Protein 2KXA (pdb70)

Structure (mmCIF, N/CA/C/O backbone):
data_2KXA
#
_entry.id   2KXA
#
loop_
_atom_site.group_PDB
_atom_site.id
_atom_site.type_symbol
_atom_site.label_atom_id
_atom_site.label_alt_id
_atom_site.label_comp_id
_atom_site.label_asym_id
_atom_site.label_entity_id
_atom_site.label_seq_id
_atom_site.pdbx_PDB_ins_code
_atom_site.Cartn_x
_atom_site.Cartn_y
_atom_site.Cartn_z
_atom_site.occupancy
_atom_site.B_iso_or_equiv
_atom_site.auth_seq_id
_atom_site.auth_comp_id
_atom_site.auth_asym_id
_atom_site.auth_atom_id
_atom_site.pdbx_PDB_model_num
ATOM 1 N N . GLY A 1 1 ? 18.969 -4.478 5.110 1.00 0.00 1 GLY A N 1
ATOM 2 C CA . GLY A 1 1 ? 17.902 -5.452 5.470 1.00 0.00 1 GLY A CA 1
ATOM 3 C C . GLY A 1 1 ? 16.627 -5.107 4.716 1.00 0.00 1 GLY A C 1
ATOM 4 O O . GLY A 1 1 ? 16.592 -4.155 3.936 1.00 0.00 1 GLY A O 1
ATOM 10 N N . LEU A 1 2 ? 15.586 -5.899 4.946 1.00 0.00 2 LEU A N 1
ATOM 11 C CA . LEU A 1 2 ? 14.312 -5.682 4.271 1.00 0.00 2 LEU A CA 1
ATOM 12 C C . LEU A 1 2 ? 13.738 -4.312 4.613 1.00 0.00 2 LEU A C 1
ATOM 13 O O . LEU A 1 2 ? 13.272 -3.587 3.735 1.00 0.00 2 LEU A O 1
ATOM 29 N N . PHE A 1 3 ? 13.766 -3.965 5.893 1.00 0.00 3 PHE A N 1
ATOM 30 C CA . PHE A 1 3 ? 13.235 -2.685 6.341 1.00 0.00 3 PHE A CA 1
ATOM 31 C C . PHE A 1 3 ? 14.053 -1.533 5.772 1.00 0.00 3 PHE A C 1
ATOM 32 O O . PHE A 1 3 ? 13.499 -0.569 5.242 1.00 0.00 3 PHE A O 1
ATOM 49 N N . GLY A 1 4 ? 15.370 -1.631 5.890 1.00 0.00 4 GLY A N 1
ATOM 50 C CA . GLY A 1 4 ? 16.243 -0.581 5.386 1.00 0.00 4 GLY A CA 1
ATOM 51 C C . GLY A 1 4 ? 16.007 -0.344 3.898 1.00 0.00 4 GLY A C 1
ATOM 52 O O . GLY A 1 4 ? 16.136 0.779 3.416 1.00 0.00 4 GLY A O 1
ATOM 56 N N . ALA A 1 5 ? 15.653 -1.406 3.179 1.00 0.00 5 ALA A N 1
ATOM 57 C CA . ALA A 1 5 ? 15.394 -1.304 1.746 1.00 0.00 5 ALA A CA 1
ATOM 58 C C . ALA A 1 5 ? 14.128 -0.494 1.484 1.00 0.00 5 ALA A C 1
ATOM 59 O O . ALA A 1 5 ? 14.106 0.372 0.613 1.00 0.00 5 ALA A O 1
ATOM 66 N N . ILE A 1 6 ? 13.076 -0.780 2.244 1.00 0.00 6 ILE A N 1
ATOM 67 C CA . ILE A 1 6 ? 11.817 -0.062 2.073 1.00 0.00 6 ILE A CA 1
ATOM 68 C C . ILE A 1 6 ? 12.006 1.426 2.353 1.00 0.00 6 ILE A C 1
ATOM 69 O O . ILE A 1 6 ? 11.622 2.269 1.547 1.00 0.00 6 ILE A O 1
ATOM 85 N N . ALA A 1 7 ? 12.600 1.744 3.498 1.00 0.00 7 ALA A N 1
ATOM 86 C CA . ALA A 1 7 ? 12.830 3.136 3.868 1.00 0.00 7 ALA A CA 1
ATOM 87 C C . ALA A 1 7 ? 13.840 3.786 2.930 1.00 0.00 7 ALA A C 1
ATOM 88 O O . ALA A 1 7 ? 13.660 4.923 2.496 1.00 0.00 7 ALA A O 1
ATOM 95 N N . GLY A 1 8 ? 14.903 3.053 2.618 1.00 0.00 8 GLY A N 1
ATOM 96 C CA . GLY A 1 8 ? 15.931 3.569 1.729 1.00 0.00 8 GLY A CA 1
ATOM 97 C C . GLY A 1 8 ? 15.353 3.821 0.348 1.00 0.00 8 GLY A C 1
ATOM 98 O O . GLY A 1 8 ? 15.748 4.762 -0.332 1.00 0.00 8 GLY A O 1
ATOM 102 N N . PHE A 1 9 ? 14.411 2.976 -0.053 1.00 0.00 9 PHE A N 1
ATOM 103 C CA . PHE A 1 9 ? 13.778 3.119 -1.354 1.00 0.00 9 PHE A CA 1
ATOM 104 C C . PHE A 1 9 ? 12.971 4.415 -1.419 1.00 0.00 9 PHE A C 1
ATOM 105 O O . PHE A 1 9 ? 13.024 5.145 -2.405 1.00 0.00 9 PHE A O 1
ATOM 122 N N . ILE A 1 10 ? 12.224 4.688 -0.369 1.00 0.00 10 ILE A N 1
ATOM 123 C CA . ILE A 1 10 ? 11.409 5.892 -0.335 1.00 0.00 10 ILE A CA 1
ATOM 124 C C . ILE A 1 10 ? 12.277 7.145 -0.340 1.00 0.00 10 ILE A C 1
ATOM 125 O O . ILE A 1 10 ? 11.845 8.200 -0.800 1.00 0.00 10 ILE A O 1
ATOM 141 N N . GLU A 1 11 ? 13.489 7.037 0.201 1.00 0.00 11 GLU A N 1
ATOM 142 C CA . GLU A 1 11 ? 14.396 8.189 0.283 1.00 0.00 11 GLU A CA 1
ATOM 143 C C . GLU A 1 11 ? 15.331 8.288 -0.925 1.00 0.00 11 GLU A C 1
ATOM 144 O O . GLU A 1 11 ? 15.505 9.367 -1.491 1.00 0.00 11 GLU A O 1
ATOM 156 N N . GLY A 1 12 ? 15.952 7.166 -1.297 1.00 0.00 12 GLY A N 1
ATOM 157 C CA . GLY A 1 12 ? 16.902 7.143 -2.419 1.00 0.00 12 GLY A CA 1
ATOM 158 C C . GLY A 1 12 ? 16.365 6.348 -3.606 1.00 0.00 12 GLY A C 1
ATOM 159 O O . GLY A 1 12 ? 17.137 5.802 -4.392 1.00 0.00 12 GLY A O 1
ATOM 163 N N . GLY A 1 13 ? 15.044 6.294 -3.747 1.00 0.00 13 GLY A N 1
ATOM 164 C CA . GLY A 1 13 ? 14.446 5.574 -4.872 1.00 0.00 13 GLY A CA 1
ATOM 165 C C . GLY A 1 13 ? 15.112 4.218 -5.084 1.00 0.00 13 GLY A C 1
ATOM 166 O O . GLY A 1 13 ? 15.548 3.566 -4.142 1.00 0.00 13 GLY A O 1
ATOM 170 N N . TRP A 1 14 ? 15.193 3.803 -6.336 1.00 0.00 14 TRP A N 1
ATOM 171 C CA . TRP A 1 14 ? 15.808 2.525 -6.664 1.00 0.00 14 TRP A CA 1
ATOM 172 C C . TRP A 1 14 ? 17.178 2.376 -5.994 1.00 0.00 14 TRP A C 1
ATOM 173 O O . TRP A 1 14 ? 17.390 1.473 -5.177 1.00 0.00 14 TRP A O 1
ATOM 194 N N . THR A 1 15 ? 18.105 3.262 -6.343 1.00 0.00 15 THR A N 1
ATOM 195 C CA . THR A 1 15 ? 19.449 3.217 -5.778 1.00 0.00 15 THR A CA 1
ATOM 196 C C . THR A 1 15 ? 19.396 3.112 -4.261 1.00 0.00 15 THR A C 1
ATOM 197 O O . THR A 1 15 ? 20.265 2.495 -3.641 1.00 0.00 15 THR A O 1
ATOM 208 N N . GLY A 1 16 ? 18.371 3.713 -3.674 1.00 0.00 16 GLY A N 1
ATOM 209 C CA . GLY A 1 16 ? 18.204 3.685 -2.232 1.00 0.00 16 GLY A CA 1
ATOM 210 C C . GLY A 1 16 ? 17.842 2.285 -1.752 1.00 0.00 16 GLY A C 1
ATOM 211 O O . GLY A 1 16 ? 18.287 1.846 -0.690 1.00 0.00 16 GLY A O 1
ATOM 215 N N . MET A 1 17 ? 17.030 1.591 -2.540 1.00 0.00 17 MET A N 1
ATOM 216 C CA . MET A 1 17 ? 16.608 0.242 -2.189 1.00 0.00 17 MET A CA 1
ATOM 217 C C . MET A 1 17 ? 17.813 -0.671 -2.018 1.00 0.00 17 MET A C 1
ATOM 218 O O . MET A 1 17 ? 17.901 -1.423 -1.045 1.00 0.00 17 MET A O 1
ATOM 232 N N . ILE A 1 18 ? 18.738 -0.599 -2.971 1.00 0.00 18 ILE A N 1
ATOM 233 C CA . ILE A 1 18 ? 19.939 -1.429 -2.920 1.00 0.00 18 ILE A CA 1
ATOM 234 C C . ILE A 1 18 ? 20.776 -1.097 -1.688 1.00 0.00 18 ILE A C 1
ATOM 235 O O . ILE A 1 18 ? 21.196 -1.991 -0.953 1.00 0.00 18 ILE A O 1
ATOM 251 N N . ASP A 1 19 ? 21.025 0.191 -1.474 1.00 0.00 19 ASP A N 1
ATOM 252 C CA . ASP A 1 19 ? 21.821 0.622 -0.330 1.00 0.00 19 ASP A CA 1
ATOM 253 C C . ASP A 1 19 ? 21.228 0.094 0.970 1.00 0.00 19 ASP A C 1
ATOM 254 O O . ASP A 1 19 ? 21.948 -0.418 1.825 1.00 0.00 19 ASP A O 1
ATOM 263 N N . GLY A 1 20 ? 19.912 0.217 1.115 1.00 0.00 20 GLY A N 1
ATOM 264 C CA . GLY A 1 20 ? 19.241 -0.255 2.321 1.00 0.00 20 GLY A CA 1
ATOM 265 C C . GLY A 1 20 ? 19.331 -1.773 2.445 1.00 0.00 20 GLY A C 1
ATOM 266 O O . GLY A 1 20 ? 19.440 -2.307 3.547 1.00 0.00 20 GLY A O 1
ATOM 270 N N . TRP A 1 21 ? 19.291 -2.462 1.308 1.00 0.00 21 TRP A N 1
ATOM 271 C CA . TRP A 1 21 ? 19.375 -3.919 1.309 1.00 0.00 21 TRP A CA 1
ATOM 272 C C . TRP A 1 21 ? 20.719 -4.379 1.870 1.00 0.00 21 TRP A C 1
ATOM 273 O O . TRP A 1 21 ? 20.774 -5.264 2.723 1.00 0.00 21 TRP A O 1
ATOM 294 N N . TYR A 1 22 ? 21.801 -3.777 1.382 1.00 0.00 22 TYR A N 1
ATOM 295 C CA . TYR A 1 22 ? 23.141 -4.139 1.842 1.00 0.00 22 TYR A CA 1
ATOM 296 C C . TYR A 1 22 ? 23.429 -3.516 3.206 1.00 0.00 22 TYR A C 1
ATOM 297 O O . TYR A 1 22 ? 24.136 -4.099 4.027 1.00 0.00 22 TYR A O 1
ATOM 315 N N . GLY A 1 23 ? 22.876 -2.331 3.441 1.00 0.00 23 GLY A N 1
ATOM 316 C CA . GLY A 1 23 ? 23.080 -1.641 4.707 1.00 0.00 23 GLY A CA 1
ATOM 317 C C . GLY A 1 23 ? 24.485 -1.057 4.783 1.00 0.00 23 GLY A C 1
ATOM 318 O O . GLY A 1 23 ? 24.708 0.096 4.414 1.00 0.00 23 GLY A O 1
ATOM 322 N N . SER A 1 24 ? 25.430 -1.859 5.260 1.00 0.00 24 SER A N 1
ATOM 323 C CA . SER A 1 24 ? 26.811 -1.409 5.379 1.00 0.00 24 SER A CA 1
ATOM 324 C C . SER A 1 24 ? 27.341 -0.938 4.028 1.00 0.00 24 SER A C 1
ATOM 325 O O . SER A 1 24 ? 26.978 0.152 3.617 1.00 0.00 24 SER A O 1
ATOM 333 N N . GLY A 1 1 ? 18.516 -3.963 5.993 1.00 0.00 1 GLY A N 2
ATOM 334 C CA . GLY A 1 1 ? 18.012 -5.255 5.447 1.00 0.00 1 GLY A CA 2
ATOM 335 C C . GLY A 1 1 ? 16.700 -5.018 4.714 1.00 0.00 1 GLY A C 2
ATOM 336 O O . GLY A 1 1 ? 16.628 -4.196 3.800 1.00 0.00 1 GLY A O 2
ATOM 342 N N . LEU A 1 2 ? 15.667 -5.746 5.119 1.00 0.00 2 LEU A N 2
ATOM 343 C CA . LEU A 1 2 ? 14.358 -5.612 4.487 1.00 0.00 2 LEU A CA 2
ATOM 344 C C . LEU A 1 2 ? 13.788 -4.219 4.724 1.00 0.00 2 LEU A C 2
ATOM 345 O O . LEU A 1 2 ? 13.375 -3.539 3.785 1.00 0.00 2 LEU A O 2
ATOM 361 N N . PHE A 1 3 ? 13.752 -3.805 5.985 1.00 0.00 3 PHE A N 2
ATOM 362 C CA . PHE A 1 3 ? 13.210 -2.499 6.330 1.00 0.00 3 PHE A CA 2
ATOM 363 C C . PHE A 1 3 ? 14.074 -1.393 5.742 1.00 0.00 3 PHE A C 2
ATOM 364 O O . PHE A 1 3 ? 13.560 -0.431 5.165 1.00 0.00 3 PHE A O 2
ATOM 381 N N . GLY A 1 4 ? 15.382 -1.529 5.890 1.00 0.00 4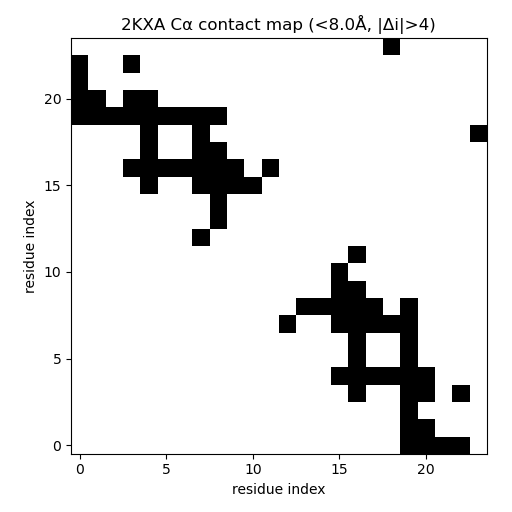 GLY A N 2
ATOM 382 C CA . GLY A 1 4 ? 16.299 -0.530 5.366 1.00 0.00 4 GLY A CA 2
ATOM 383 C C . GLY A 1 4 ? 16.068 -0.312 3.876 1.00 0.00 4 GLY A C 2
ATOM 384 O O . GLY A 1 4 ? 16.239 0.795 3.370 1.00 0.00 4 GLY A O 2
ATOM 388 N N . ALA A 1 5 ? 15.668 -1.374 3.181 1.00 0.00 5 ALA A N 2
ATOM 389 C CA . ALA A 1 5 ? 15.406 -1.292 1.747 1.00 0.00 5 ALA A CA 2
ATOM 390 C C . ALA A 1 5 ? 14.133 -0.494 1.482 1.00 0.00 5 ALA A C 2
ATOM 391 O O . ALA A 1 5 ? 14.109 0.382 0.620 1.00 0.00 5 ALA A O 2
ATOM 398 N N . ILE A 1 6 ? 13.075 -0.804 2.225 1.00 0.00 6 ILE A N 2
ATOM 399 C CA . ILE A 1 6 ? 11.806 -0.104 2.051 1.00 0.00 6 ILE A CA 2
ATOM 400 C C . ILE A 1 6 ? 11.973 1.391 2.323 1.00 0.00 6 ILE A C 2
ATOM 401 O O . ILE A 1 6 ? 11.604 2.225 1.498 1.00 0.00 6 ILE A O 2
ATOM 417 N N . ALA A 1 7 ? 12.533 1.721 3.482 1.00 0.00 7 ALA A N 2
ATOM 418 C CA . ALA A 1 7 ? 12.746 3.119 3.849 1.00 0.00 7 ALA A CA 2
ATOM 419 C C . ALA A 1 7 ? 13.772 3.763 2.927 1.00 0.00 7 ALA A C 2
ATOM 420 O O . ALA A 1 7 ? 13.595 4.894 2.476 1.00 0.00 7 ALA A O 2
ATOM 427 N N . GLY A 1 8 ? 14.839 3.033 2.638 1.00 0.00 8 GLY A N 2
ATOM 428 C CA . GLY A 1 8 ? 15.877 3.548 1.761 1.00 0.00 8 GLY A CA 2
ATOM 429 C C . GLY A 1 8 ? 15.319 3.776 0.368 1.00 0.00 8 GLY A C 2
ATOM 430 O O . GLY A 1 8 ? 15.711 4.716 -0.317 1.00 0.00 8 GLY A O 2
ATOM 434 N N . PHE A 1 9 ? 14.394 2.912 -0.041 1.00 0.00 9 PHE A N 2
ATOM 435 C CA . PHE A 1 9 ? 13.781 3.027 -1.355 1.00 0.00 9 PHE A CA 2
ATOM 436 C C . PHE A 1 9 ? 12.981 4.323 -1.467 1.00 0.00 9 PHE A C 2
ATOM 437 O O . PHE A 1 9 ? 13.067 5.033 -2.463 1.00 0.00 9 PHE A O 2
ATOM 454 N N . ILE A 1 10 ? 12.199 4.611 -0.449 1.00 0.00 10 ILE A N 2
ATOM 455 C CA . ILE A 1 10 ? 11.383 5.812 -0.463 1.00 0.00 10 ILE A CA 2
ATOM 456 C C . ILE A 1 10 ? 12.247 7.068 -0.405 1.00 0.00 10 ILE A C 2
ATOM 457 O O . ILE A 1 10 ? 11.833 8.129 -0.866 1.00 0.00 10 ILE A O 2
ATOM 473 N N . GLU A 1 11 ? 13.432 6.952 0.191 1.00 0.00 11 GLU A N 2
ATOM 474 C CA . GLU A 1 11 ? 14.330 8.102 0.337 1.00 0.00 11 GLU A CA 2
ATOM 475 C C . GLU A 1 11 ? 15.272 8.252 -0.864 1.00 0.00 11 GLU A C 2
ATOM 476 O O . GLU A 1 11 ? 15.456 9.356 -1.377 1.00 0.00 11 GLU A O 2
ATOM 488 N N . GLY A 1 12 ? 15.889 7.146 -1.284 1.00 0.00 12 GLY A N 2
ATOM 489 C CA . GLY A 1 12 ? 16.844 7.168 -2.402 1.00 0.00 12 GLY A CA 2
ATOM 490 C C . GLY A 1 12 ? 16.339 6.369 -3.597 1.00 0.00 12 GLY A C 2
ATOM 491 O O . GLY A 1 12 ? 17.130 5.835 -4.372 1.00 0.00 12 GLY A O 2
ATOM 495 N N . GLY A 1 13 ? 15.019 6.292 -3.757 1.00 0.00 13 GLY A N 2
ATOM 496 C CA . GLY A 1 13 ? 14.453 5.562 -4.889 1.00 0.00 13 GLY A CA 2
ATOM 497 C C . GLY A 1 13 ? 15.138 4.213 -5.081 1.00 0.00 13 GLY A C 2
ATOM 498 O O . GLY A 1 13 ? 15.563 3.573 -4.126 1.00 0.00 13 GLY A O 2
ATOM 502 N N . TRP A 1 14 ? 15.255 3.799 -6.330 1.00 0.00 14 TRP A N 2
ATOM 503 C CA . TRP A 1 14 ? 15.895 2.530 -6.646 1.00 0.00 14 TRP A CA 2
ATOM 504 C C . TRP A 1 14 ? 17.259 2.411 -5.957 1.00 0.00 14 TRP A C 2
ATOM 505 O O . TRP A 1 14 ? 17.480 1.506 -5.143 1.00 0.00 14 TRP A O 2
ATOM 526 N N . THR A 1 15 ? 18.173 3.320 -6.287 1.00 0.00 15 THR A N 2
ATOM 527 C CA . THR A 1 15 ? 19.509 3.301 -5.703 1.00 0.00 15 THR A CA 2
ATOM 528 C C . THR A 1 15 ? 19.436 3.180 -4.189 1.00 0.00 15 THR A C 2
ATOM 529 O O . THR A 1 15 ? 20.296 2.559 -3.562 1.00 0.00 15 THR A O 2
ATOM 540 N N . GLY A 1 16 ? 18.403 3.776 -3.611 1.00 0.00 16 GLY A N 2
ATOM 541 C CA . GLY A 1 16 ? 18.216 3.734 -2.172 1.00 0.00 16 GLY A CA 2
ATOM 542 C C . GLY A 1 16 ? 17.849 2.327 -1.714 1.00 0.00 16 GLY A C 2
ATOM 543 O O . GLY A 1 16 ? 18.277 1.877 -0.651 1.00 0.00 16 GLY A O 2
ATOM 547 N N . MET A 1 17 ? 17.053 1.640 -2.525 1.00 0.00 17 MET A N 2
ATOM 548 C CA . MET A 1 17 ? 16.632 0.284 -2.197 1.00 0.00 17 MET A CA 2
ATOM 549 C C . MET A 1 17 ? 17.840 -0.623 -2.015 1.00 0.00 17 MET A C 2
ATOM 550 O O . MET A 1 17 ? 17.919 -1.380 -1.047 1.00 0.00 17 MET A O 2
ATOM 564 N N . ILE A 1 18 ? 18.777 -0.543 -2.955 1.00 0.00 18 ILE A N 2
ATOM 565 C CA . ILE A 1 18 ? 19.979 -1.372 -2.891 1.00 0.00 18 ILE A CA 2
ATOM 566 C C . ILE A 1 18 ? 20.791 -1.056 -1.640 1.00 0.00 18 ILE A C 2
ATOM 567 O O . ILE A 1 18 ? 21.176 -1.960 -0.898 1.00 0.00 18 ILE A O 2
ATOM 583 N N . ASP A 1 19 ? 21.056 0.227 -1.416 1.00 0.00 19 ASP A N 2
ATOM 584 C CA . ASP A 1 19 ? 21.832 0.642 -0.254 1.00 0.00 19 ASP A CA 2
ATOM 585 C C . ASP A 1 19 ? 21.233 0.076 1.027 1.00 0.00 19 ASP A C 2
ATOM 586 O O . ASP A 1 19 ? 21.955 -0.402 1.901 1.00 0.00 19 ASP A O 2
ATOM 595 N N . GLY A 1 20 ? 19.910 0.132 1.142 1.00 0.00 20 GLY A N 2
ATOM 596 C CA . GLY A 1 20 ? 19.239 -0.379 2.331 1.00 0.00 20 GLY A CA 2
ATOM 597 C C . GLY A 1 20 ? 19.307 -1.902 2.390 1.00 0.00 20 GLY A C 2
ATOM 598 O O . GLY A 1 20 ? 19.397 -2.486 3.470 1.00 0.00 20 GLY A O 2
ATOM 602 N N . TRP A 1 21 ? 19.267 -2.544 1.226 1.00 0.00 21 TRP A N 2
ATOM 603 C CA . TRP A 1 21 ? 19.329 -4.001 1.165 1.00 0.00 21 TRP A CA 2
ATOM 604 C C . TRP A 1 21 ? 20.692 -4.502 1.640 1.00 0.00 21 TRP A C 2
ATOM 605 O O . TRP A 1 21 ? 20.780 -5.469 2.397 1.00 0.00 21 TRP A O 2
ATOM 626 N N . TYR A 1 22 ? 21.749 -3.837 1.186 1.00 0.00 22 TYR A N 2
ATOM 627 C CA . TYR A 1 22 ? 23.107 -4.217 1.563 1.00 0.00 22 TYR A CA 2
ATOM 628 C C . TYR A 1 22 ? 23.387 -3.812 3.009 1.00 0.00 22 TYR A C 2
ATOM 629 O O . TYR A 1 22 ? 24.245 -4.398 3.666 1.00 0.00 22 TYR A O 2
ATOM 647 N N . GLY A 1 23 ? 22.664 -2.811 3.496 1.00 0.00 23 GLY A N 2
ATOM 648 C CA . GLY A 1 23 ? 22.855 -2.348 4.863 1.00 0.00 23 GLY A CA 2
ATOM 649 C C . GLY A 1 23 ? 22.602 -3.477 5.857 1.00 0.00 23 GLY A C 2
ATOM 650 O O . GLY A 1 23 ? 21.541 -3.542 6.476 1.00 0.00 23 GLY A O 2
ATOM 654 N N . SER A 1 24 ? 23.584 -4.361 6.003 1.00 0.00 24 SER A N 2
ATOM 655 C CA . SER A 1 24 ? 23.454 -5.481 6.925 1.00 0.00 24 SER A CA 2
ATOM 656 C C . SER A 1 24 ? 23.234 -4.979 8.349 1.00 0.00 24 SER A C 2
ATOM 657 O O . SER A 1 24 ? 22.158 -4.468 8.614 1.00 0.00 24 SER A O 2
ATOM 665 N N . GLY A 1 1 ? 18.497 -3.977 6.088 1.00 0.00 1 GLY A N 3
ATOM 666 C CA . GLY A 1 1 ? 18.024 -5.259 5.497 1.00 0.00 1 GLY A CA 3
ATOM 667 C C . GLY A 1 1 ? 16.727 -5.022 4.734 1.00 0.00 1 GLY A C 3
ATOM 668 O O . GLY A 1 1 ? 16.682 -4.214 3.806 1.00 0.00 1 GLY A O 3
ATOM 674 N N . LEU A 1 2 ? 15.676 -5.735 5.124 1.00 0.00 2 LEU A N 3
ATOM 675 C CA . LEU A 1 2 ? 14.385 -5.595 4.458 1.00 0.00 2 LEU A CA 3
ATOM 676 C C . LEU A 1 2 ? 13.790 -4.217 4.731 1.00 0.00 2 LEU A C 3
ATOM 677 O O . LEU A 1 2 ? 13.364 -3.522 3.808 1.00 0.00 2 LEU A O 3
ATOM 693 N N . PHE A 1 3 ? 13.755 -3.830 6.001 1.00 0.00 3 PHE A N 3
ATOM 694 C CA . PHE A 1 3 ? 13.199 -2.536 6.381 1.00 0.00 3 PHE A CA 3
ATOM 695 C C . PHE A 1 3 ? 14.036 -1.400 5.798 1.00 0.00 3 PHE A C 3
ATOM 696 O O . PHE A 1 3 ? 13.495 -0.453 5.227 1.00 0.00 3 PHE A O 3
ATOM 713 N N . GLY A 1 4 ? 15.349 -1.503 5.946 1.00 0.00 4 GLY A N 3
ATOM 714 C CA . GLY A 1 4 ? 16.242 -0.474 5.427 1.00 0.00 4 GLY A CA 3
ATOM 715 C C . GLY A 1 4 ? 16.035 -0.281 3.927 1.00 0.00 4 GLY A C 3
ATOM 716 O O . GLY A 1 4 ? 16.188 0.824 3.412 1.00 0.00 4 GLY A O 3
ATOM 720 N N . ALA A 1 5 ? 15.679 -1.360 3.238 1.00 0.00 5 ALA A N 3
ATOM 721 C CA . ALA A 1 5 ? 15.445 -1.310 1.798 1.00 0.00 5 ALA A CA 3
ATOM 722 C C . ALA A 1 5 ? 14.179 -0.514 1.484 1.00 0.00 5 ALA A C 3
ATOM 723 O O . ALA A 1 5 ? 14.184 0.359 0.618 1.00 0.00 5 ALA A O 3
ATOM 730 N N . ILE A 1 6 ? 13.101 -0.821 2.196 1.00 0.00 6 ILE A N 3
ATOM 731 C CA . ILE A 1 6 ? 11.837 -0.125 1.977 1.00 0.00 6 ILE A CA 3
ATOM 732 C C . ILE A 1 6 ? 11.980 1.366 2.261 1.00 0.00 6 ILE A C 3
ATOM 733 O O . ILE A 1 6 ? 11.622 2.202 1.432 1.00 0.00 6 ILE A O 3
ATOM 749 N N . ALA A 1 7 ? 12.504 1.696 3.438 1.00 0.00 7 ALA A N 3
ATOM 750 C CA . ALA A 1 7 ? 12.684 3.095 3.815 1.00 0.00 7 ALA A CA 3
ATOM 751 C C . ALA A 1 7 ? 13.705 3.767 2.907 1.00 0.00 7 ALA A C 3
ATOM 752 O O . ALA A 1 7 ? 13.522 4.909 2.482 1.00 0.00 7 ALA A O 3
ATOM 759 N N . GLY A 1 8 ? 14.783 3.050 2.610 1.00 0.00 8 GLY A N 3
ATOM 760 C CA . GLY A 1 8 ? 15.825 3.587 1.751 1.00 0.00 8 GLY A CA 3
ATOM 761 C C . GLY A 1 8 ? 15.273 3.846 0.359 1.00 0.00 8 GLY A C 3
ATOM 762 O O . GLY A 1 8 ? 15.656 4.806 -0.301 1.00 0.00 8 GLY A O 3
ATOM 766 N N . PHE A 1 9 ? 14.363 2.982 -0.077 1.00 0.00 9 PHE A N 3
ATOM 767 C CA . PHE A 1 9 ? 13.758 3.126 -1.392 1.00 0.00 9 PHE A CA 3
ATOM 768 C C . PHE A 1 9 ? 12.941 4.410 -1.466 1.00 0.00 9 PHE A C 3
ATOM 769 O O . PHE A 1 9 ? 13.017 5.152 -2.438 1.00 0.00 9 PHE A O 3
ATOM 786 N N . ILE A 1 10 ? 12.161 4.664 -0.433 1.00 0.00 10 ILE A N 3
ATOM 787 C CA . ILE A 1 10 ? 11.331 5.857 -0.404 1.00 0.00 10 ILE A CA 3
ATOM 788 C C . ILE A 1 10 ? 12.184 7.125 -0.389 1.00 0.00 10 ILE A C 3
ATOM 789 O O . ILE A 1 10 ? 11.750 8.177 -0.862 1.00 0.00 10 ILE A O 3
ATOM 805 N N . GLU A 1 11 ? 13.385 7.033 0.183 1.00 0.00 11 GLU A N 3
ATOM 806 C CA . GLU A 1 11 ? 14.277 8.194 0.290 1.00 0.00 11 GLU A CA 3
ATOM 807 C C . GLU A 1 11 ? 15.242 8.307 -0.889 1.00 0.00 11 GLU A C 3
ATOM 808 O O . GLU A 1 11 ? 15.429 9.392 -1.442 1.00 0.00 11 GLU A O 3
ATOM 820 N N . GLY A 1 12 ? 15.873 7.189 -1.252 1.00 0.00 12 GLY A N 3
ATOM 821 C CA . GLY A 1 12 ? 16.854 7.177 -2.345 1.00 0.00 12 GLY A CA 3
ATOM 822 C C . GLY A 1 12 ? 16.362 6.390 -3.553 1.00 0.00 12 GLY A C 3
ATOM 823 O O . GLY A 1 12 ? 17.162 5.850 -4.320 1.00 0.00 12 GLY A O 3
ATOM 827 N N . GLY A 1 13 ? 15.046 6.337 -3.733 1.00 0.00 13 GLY A N 3
ATOM 828 C CA . GLY A 1 13 ? 14.477 5.622 -4.876 1.00 0.00 13 GLY A CA 3
ATOM 829 C C . GLY A 1 13 ? 15.155 4.274 -5.080 1.00 0.00 13 GLY A C 3
ATOM 830 O O . GLY A 1 13 ? 15.564 3.617 -4.130 1.00 0.00 13 GLY A O 3
ATOM 834 N N . TRP A 1 14 ? 15.278 3.866 -6.332 1.00 0.00 14 TRP A N 3
ATOM 835 C CA . TRP A 1 14 ? 15.908 2.594 -6.652 1.00 0.00 14 TRP A CA 3
ATOM 836 C C . TRP A 1 14 ? 17.262 2.453 -5.950 1.00 0.00 14 TRP A C 3
ATOM 837 O O . TRP A 1 14 ? 17.471 1.533 -5.150 1.00 0.00 14 TRP A O 3
ATOM 858 N N . THR A 1 15 ? 18.183 3.365 -6.257 1.00 0.00 15 THR A N 3
ATOM 859 C CA . THR A 1 15 ? 19.515 3.333 -5.658 1.00 0.00 15 THR A CA 3
ATOM 860 C C . THR A 1 15 ? 19.425 3.181 -4.147 1.00 0.00 15 THR A C 3
ATOM 861 O O . THR A 1 15 ? 20.294 2.576 -3.517 1.00 0.00 15 THR A O 3
ATOM 872 N N . GLY A 1 16 ? 18.363 3.733 -3.574 1.00 0.00 16 GLY A N 3
ATOM 873 C CA . GLY A 1 16 ? 18.155 3.658 -2.138 1.00 0.00 16 GLY A CA 3
ATOM 874 C C . GLY A 1 16 ? 17.805 2.234 -1.713 1.00 0.00 16 GLY A C 3
ATOM 875 O O . GLY A 1 16 ? 18.228 1.771 -0.654 1.00 0.00 16 GLY A O 3
ATOM 879 N N . MET A 1 17 ? 17.029 1.549 -2.549 1.00 0.00 17 MET A N 3
ATOM 880 C CA . MET A 1 17 ? 16.625 0.177 -2.254 1.00 0.00 17 MET A CA 3
ATOM 881 C C . MET A 1 17 ? 17.841 -0.720 -2.075 1.00 0.00 17 MET A C 3
ATOM 882 O O . MET A 1 17 ? 17.928 -1.477 -1.104 1.00 0.00 17 MET A O 3
ATOM 896 N N . ILE A 1 18 ? 18.776 -0.631 -3.017 1.00 0.00 18 ILE A N 3
ATOM 897 C CA . ILE A 1 18 ? 19.985 -1.447 -2.956 1.00 0.00 18 ILE A CA 3
ATOM 898 C C . ILE A 1 18 ? 20.804 -1.130 -1.709 1.00 0.00 18 ILE A C 3
ATOM 899 O O . ILE A 1 18 ? 21.155 -2.027 -0.942 1.00 0.00 18 ILE A O 3
ATOM 915 N N . ASP A 1 19 ? 21.110 0.149 -1.520 1.00 0.00 19 ASP A N 3
ATOM 916 C CA . ASP A 1 19 ? 21.895 0.575 -0.367 1.00 0.00 19 ASP A CA 3
ATOM 917 C C . ASP A 1 19 ? 21.306 0.023 0.926 1.00 0.00 19 ASP A C 3
ATOM 918 O O . ASP A 1 19 ? 22.034 -0.472 1.787 1.00 0.00 19 ASP A O 3
ATOM 927 N N . GLY A 1 20 ? 19.987 0.110 1.065 1.00 0.00 20 GLY A N 3
ATOM 928 C CA . GLY A 1 20 ? 19.328 -0.383 2.270 1.00 0.00 20 GLY A CA 3
ATOM 929 C C . GLY A 1 20 ? 19.387 -1.907 2.350 1.00 0.00 20 GLY A C 3
ATOM 930 O O . GLY A 1 20 ? 19.462 -2.475 3.438 1.00 0.00 20 GLY A O 3
ATOM 934 N N . TRP A 1 21 ? 19.353 -2.563 1.193 1.00 0.00 21 TRP A N 3
ATOM 935 C CA . TRP A 1 21 ? 19.406 -4.022 1.152 1.00 0.00 21 TRP A CA 3
ATOM 936 C C . TRP A 1 21 ? 20.737 -4.529 1.701 1.00 0.00 21 TRP A C 3
ATOM 937 O O . TRP A 1 21 ? 20.769 -5.406 2.565 1.00 0.00 21 TRP A O 3
ATOM 958 N N . TYR A 1 22 ? 21.833 -3.972 1.194 1.00 0.00 22 TYR A N 3
ATOM 959 C CA . TYR A 1 22 ? 23.164 -4.376 1.642 1.00 0.00 22 TYR A CA 3
ATOM 960 C C . TYR A 1 22 ? 23.460 -3.792 3.021 1.00 0.00 22 TYR A C 3
ATOM 961 O O . TYR A 1 22 ? 24.226 -4.367 3.794 1.00 0.00 22 TYR A O 3
ATOM 979 N N . GLY A 1 23 ? 22.850 -2.651 3.326 1.00 0.00 23 GLY A N 3
ATOM 980 C CA . GLY A 1 23 ? 23.060 -2.009 4.617 1.00 0.00 23 GLY A CA 3
ATOM 981 C C . GLY A 1 23 ? 22.790 -2.985 5.755 1.00 0.00 23 GLY A C 3
ATOM 982 O O . GLY A 1 23 ? 21.799 -3.716 5.738 1.00 0.00 23 GLY A O 3
ATOM 986 N N . SER A 1 24 ? 23.674 -2.990 6.745 1.00 0.00 24 SER A N 3
ATOM 987 C CA . SER A 1 24 ? 23.519 -3.880 7.890 1.00 0.00 24 SER A CA 3
ATOM 988 C C . SER A 1 24 ? 22.156 -3.675 8.544 1.00 0.00 24 SER A C 3
ATOM 989 O O . SER A 1 24 ? 21.657 -2.563 8.490 1.00 0.00 24 SER A O 3
ATOM 997 N N . GLY A 1 1 ? 18.986 -4.269 5.082 1.00 0.00 1 GLY A N 4
ATOM 998 C CA . GLY A 1 1 ? 17.995 -5.336 5.402 1.00 0.00 1 GLY A CA 4
ATOM 999 C C . GLY A 1 1 ? 16.686 -5.044 4.684 1.00 0.00 1 GLY A C 4
ATOM 1000 O O . GLY A 1 1 ? 16.600 -4.116 3.879 1.00 0.00 1 GLY A O 4
ATOM 1006 N N . LEU A 1 2 ? 15.673 -5.855 4.970 1.00 0.00 2 LEU A N 4
ATOM 1007 C CA . LEU A 1 2 ? 14.377 -5.686 4.338 1.00 0.00 2 LEU A CA 4
ATOM 1008 C C . LEU A 1 2 ? 13.785 -4.320 4.661 1.00 0.00 2 LEU A C 4
ATOM 1009 O O . LEU A 1 2 ? 13.352 -3.593 3.768 1.00 0.00 2 LEU A O 4
ATOM 1025 N N . PHE A 1 3 ? 13.749 -3.980 5.942 1.00 0.00 3 PHE A N 4
ATOM 1026 C CA . PHE A 1 3 ? 13.190 -2.706 6.364 1.00 0.00 3 PHE A CA 4
ATOM 1027 C C . PHE A 1 3 ? 14.005 -1.543 5.809 1.00 0.00 3 PHE A C 4
ATOM 1028 O O . PHE A 1 3 ? 13.448 -0.565 5.303 1.00 0.00 3 PHE A O 4
ATOM 1045 N N . GLY A 1 4 ? 15.323 -1.646 5.922 1.00 0.00 4 GLY A N 4
ATOM 1046 C CA . GLY A 1 4 ? 16.200 -0.594 5.432 1.00 0.00 4 GLY A CA 4
ATOM 1047 C C . GLY A 1 4 ? 15.972 -0.347 3.946 1.00 0.00 4 GLY A C 4
ATOM 1048 O O . GLY A 1 4 ? 16.077 0.783 3.473 1.00 0.00 4 GLY A O 4
ATOM 1052 N N . ALA A 1 5 ? 15.647 -1.411 3.217 1.00 0.00 5 ALA A N 4
ATOM 1053 C CA . ALA A 1 5 ? 15.397 -1.304 1.784 1.00 0.00 5 ALA A CA 4
ATOM 1054 C C . ALA A 1 5 ? 14.137 -0.484 1.514 1.00 0.00 5 ALA A C 4
ATOM 1055 O O . ALA A 1 5 ? 14.126 0.383 0.641 1.00 0.00 5 ALA A O 4
ATOM 1062 N N . ILE A 1 6 ? 13.080 -0.762 2.269 1.00 0.00 6 ILE A N 4
ATOM 1063 C CA . ILE A 1 6 ? 11.824 -0.037 2.096 1.00 0.00 6 ILE A CA 4
ATOM 1064 C C . ILE A 1 6 ? 12.022 1.458 2.343 1.00 0.00 6 ILE A C 4
ATOM 1065 O O . ILE A 1 6 ? 11.655 2.286 1.512 1.00 0.00 6 ILE A O 4
ATOM 1081 N N . ALA A 1 7 ? 12.601 1.794 3.491 1.00 0.00 7 ALA A N 4
ATOM 1082 C CA . ALA A 1 7 ? 12.838 3.192 3.832 1.00 0.00 7 ALA A CA 4
ATOM 1083 C C . ALA A 1 7 ? 13.829 3.819 2.856 1.00 0.00 7 ALA A C 4
ATOM 1084 O O . ALA A 1 7 ? 13.650 4.956 2.421 1.00 0.00 7 ALA A O 4
ATOM 1091 N N . GLY A 1 8 ? 14.874 3.070 2.514 1.00 0.00 8 GLY A N 4
ATOM 1092 C CA . GLY A 1 8 ? 15.880 3.568 1.589 1.00 0.00 8 GLY A CA 4
ATOM 1093 C C . GLY A 1 8 ? 15.258 3.838 0.231 1.00 0.00 8 GLY A C 4
ATOM 1094 O O . GLY A 1 8 ? 15.636 4.784 -0.450 1.00 0.00 8 GLY A O 4
ATOM 1098 N N . PHE A 1 9 ? 14.300 3.003 -0.152 1.00 0.00 9 PHE A N 4
ATOM 1099 C CA . PHE A 1 9 ? 13.629 3.161 -1.430 1.00 0.00 9 PHE A CA 4
ATOM 1100 C C . PHE A 1 9 ? 12.848 4.474 -1.469 1.00 0.00 9 PHE A C 4
ATOM 1101 O O . PHE A 1 9 ? 12.873 5.195 -2.457 1.00 0.00 9 PHE A O 4
ATOM 1118 N N . ILE A 1 10 ? 12.149 4.765 -0.395 1.00 0.00 10 ILE A N 4
ATOM 1119 C CA . ILE A 1 10 ? 11.353 5.983 -0.331 1.00 0.00 10 ILE A CA 4
ATOM 1120 C C . ILE A 1 10 ? 12.243 7.215 -0.355 1.00 0.00 10 ILE A C 4
ATOM 1121 O O . ILE A 1 10 ? 11.818 8.281 -0.796 1.00 0.00 10 ILE A O 4
ATOM 1137 N N . GLU A 1 11 ? 13.457 7.077 0.165 1.00 0.00 11 GLU A N 4
ATOM 1138 C CA . GLU A 1 11 ? 14.382 8.206 0.239 1.00 0.00 11 GLU A CA 4
ATOM 1139 C C . GLU A 1 11 ? 15.296 8.287 -0.974 1.00 0.00 11 GLU A C 4
ATOM 1140 O O . GLU A 1 11 ? 15.434 9.346 -1.580 1.00 0.00 11 GLU A O 4
ATOM 1152 N N . GLY A 1 12 ? 15.937 7.173 -1.305 1.00 0.00 12 GLY A N 4
ATOM 1153 C CA . GLY A 1 12 ? 16.876 7.132 -2.430 1.00 0.00 12 GLY A CA 4
ATOM 1154 C C . GLY A 1 12 ? 16.359 6.301 -3.582 1.00 0.00 12 GLY A C 4
ATOM 1155 O O . GLY A 1 12 ? 17.142 5.745 -4.352 1.00 0.00 12 GLY A O 4
ATOM 1159 N N . GLY A 1 13 ? 15.040 6.238 -3.723 1.00 0.00 13 GLY A N 4
ATOM 1160 C CA . GLY A 1 13 ? 14.442 5.487 -4.827 1.00 0.00 13 GLY A CA 4
ATOM 1161 C C . GLY A 1 13 ? 15.138 4.147 -5.039 1.00 0.00 13 GLY A C 4
ATOM 1162 O O . GLY A 1 13 ? 15.564 3.495 -4.092 1.00 0.00 13 GLY A O 4
ATOM 1166 N N . TRP A 1 14 ? 15.257 3.744 -6.288 1.00 0.00 14 TRP A N 4
ATOM 1167 C CA . TRP A 1 14 ? 15.905 2.480 -6.607 1.00 0.00 14 TRP A CA 4
ATOM 1168 C C . TRP A 1 14 ? 17.271 2.379 -5.931 1.00 0.00 14 TRP A C 4
ATOM 1169 O O . TRP A 1 14 ? 17.515 1.462 -5.148 1.00 0.00 14 TRP A O 4
ATOM 1190 N N . THR A 1 15 ? 18.159 3.314 -6.248 1.00 0.00 15 THR A N 4
ATOM 1191 C CA . THR A 1 15 ? 19.498 3.309 -5.673 1.00 0.00 15 THR A CA 4
ATOM 1192 C C . THR A 1 15 ? 19.437 3.171 -4.160 1.00 0.00 15 THR A C 4
ATOM 1193 O O . THR A 1 15 ? 20.307 2.553 -3.551 1.00 0.00 15 THR A O 4
ATOM 1204 N N . GLY A 1 16 ? 18.406 3.750 -3.559 1.00 0.00 16 GLY A N 4
ATOM 1205 C CA . GLY A 1 16 ? 18.241 3.690 -2.117 1.00 0.00 16 GLY A CA 4
ATOM 1206 C C . GLY A 1 16 ? 17.854 2.286 -1.670 1.00 0.00 16 GLY A C 4
ATOM 1207 O O . GLY A 1 16 ? 18.302 1.811 -0.628 1.00 0.00 16 GLY A O 4
ATOM 1211 N N . MET A 1 17 ? 17.023 1.628 -2.468 1.00 0.00 17 MET A N 4
ATOM 1212 C CA . MET A 1 17 ? 16.585 0.275 -2.146 1.00 0.0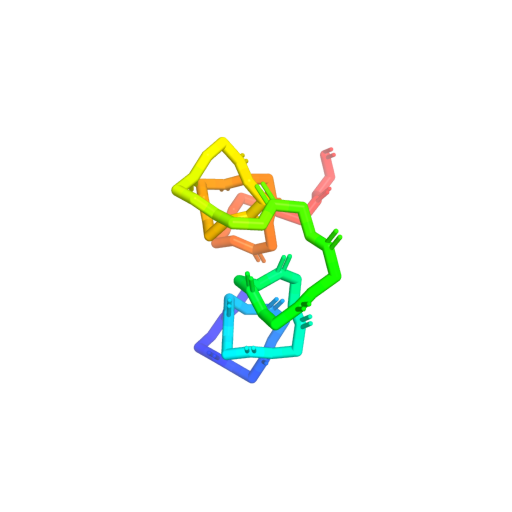0 17 MET A CA 4
ATOM 1213 C C . MET A 1 17 ? 17.787 -0.650 -1.989 1.00 0.00 17 MET A C 4
ATOM 1214 O O . MET A 1 17 ? 17.862 -1.425 -1.034 1.00 0.00 17 MET A O 4
ATOM 1228 N N . ILE A 1 18 ? 18.717 -0.567 -2.932 1.00 0.00 18 ILE A N 4
ATOM 1229 C CA . ILE A 1 18 ? 19.907 -1.410 -2.890 1.00 0.00 18 ILE A CA 4
ATOM 1230 C C . ILE A 1 18 ? 20.761 -1.091 -1.666 1.00 0.00 18 ILE A C 4
ATOM 1231 O O . ILE A 1 18 ? 21.163 -1.993 -0.929 1.00 0.00 18 ILE A O 4
ATOM 1247 N N . ASP A 1 19 ? 21.045 0.191 -1.465 1.00 0.00 19 ASP A N 4
ATOM 1248 C CA . ASP A 1 19 ? 21.863 0.612 -0.337 1.00 0.00 19 ASP A CA 4
ATOM 1249 C C . ASP A 1 19 ? 21.289 0.083 0.972 1.00 0.00 19 ASP A C 4
ATOM 1250 O O . ASP A 1 19 ? 22.029 -0.363 1.847 1.00 0.00 19 ASP A O 4
ATOM 1259 N N . GLY A 1 20 ? 19.968 0.137 1.101 1.00 0.00 20 GLY A N 4
ATOM 1260 C CA . GLY A 1 20 ? 19.310 -0.337 2.311 1.00 0.00 20 GLY A CA 4
ATOM 1261 C C . GLY A 1 20 ? 19.376 -1.856 2.416 1.00 0.00 20 GLY A C 4
ATOM 1262 O O . GLY A 1 20 ? 19.473 -2.407 3.512 1.00 0.00 20 GLY A O 4
ATOM 1266 N N . TRP A 1 21 ? 19.325 -2.528 1.271 1.00 0.00 21 TRP A N 4
ATOM 1267 C CA . TRP A 1 21 ? 19.381 -3.985 1.248 1.00 0.00 21 TRP A CA 4
ATOM 1268 C C . TRP A 1 21 ? 20.713 -4.477 1.804 1.00 0.00 21 TRP A C 4
ATOM 1269 O O . TRP A 1 21 ? 20.750 -5.358 2.661 1.00 0.00 21 TRP A O 4
ATOM 1290 N N . TYR A 1 22 ? 21.806 -3.911 1.302 1.00 0.00 22 TYR A N 4
ATOM 1291 C CA . TYR A 1 22 ? 23.137 -4.312 1.753 1.00 0.00 22 TYR A CA 4
ATOM 1292 C C . TYR A 1 22 ? 23.488 -3.628 3.067 1.00 0.00 22 TYR A C 4
ATOM 1293 O O . TYR A 1 22 ? 24.183 -4.198 3.905 1.00 0.00 22 TYR A O 4
ATOM 1311 N N . GLY A 1 23 ? 23.002 -2.404 3.240 1.00 0.00 23 GLY A N 4
ATOM 1312 C CA . GLY A 1 23 ? 23.272 -1.652 4.457 1.00 0.00 23 GLY A CA 4
ATOM 1313 C C . GLY A 1 23 ? 24.716 -1.169 4.487 1.00 0.00 23 GLY A C 4
ATOM 1314 O O . GLY A 1 23 ? 25.597 -1.774 3.875 1.00 0.00 23 GLY A O 4
ATOM 1318 N N . SER A 1 24 ? 24.954 -0.079 5.206 1.00 0.00 24 SER A N 4
ATOM 1319 C CA . SER A 1 24 ? 26.298 0.477 5.311 1.00 0.00 24 SER A CA 4
ATOM 1320 C C . SER A 1 24 ? 26.340 1.590 6.353 1.00 0.00 24 SER A C 4
ATOM 1321 O O . SER A 1 24 ? 26.613 1.288 7.502 1.00 0.00 24 SE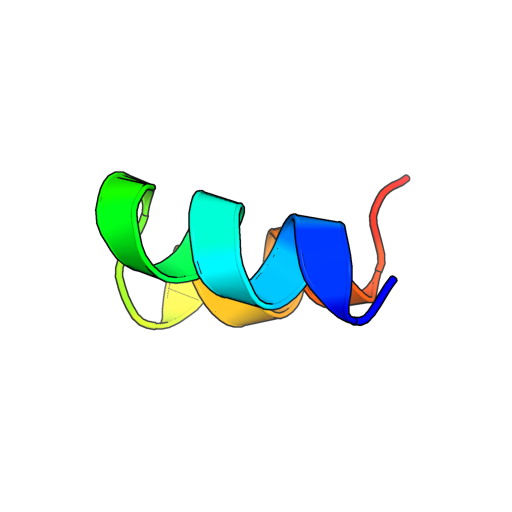R A O 4
ATOM 1329 N N . GLY A 1 1 ? 18.580 -4.082 5.829 1.00 0.00 1 GLY A N 5
ATOM 1330 C CA . GLY A 1 1 ? 17.996 -5.355 5.321 1.00 0.00 1 GLY A CA 5
ATOM 1331 C C . GLY A 1 1 ? 16.674 -5.065 4.628 1.00 0.00 1 GLY A C 5
ATOM 1332 O O . GLY A 1 1 ? 16.601 -4.223 3.732 1.00 0.00 1 GLY A O 5
ATOM 1338 N N . LEU A 1 2 ? 15.632 -5.779 5.043 1.00 0.00 2 LEU A N 5
ATOM 1339 C CA . LEU A 1 2 ? 14.319 -5.600 4.447 1.00 0.00 2 LEU A CA 5
ATOM 1340 C C . LEU A 1 2 ? 13.765 -4.212 4.754 1.00 0.00 2 LEU A C 5
ATOM 1341 O O . LEU A 1 2 ? 13.333 -3.494 3.852 1.00 0.00 2 LEU A O 5
ATOM 1357 N N . PHE A 1 3 ? 13.764 -3.847 6.028 1.00 0.00 3 PHE A N 5
ATOM 1358 C CA . PHE A 1 3 ? 13.248 -2.547 6.444 1.00 0.00 3 PHE A CA 5
ATOM 1359 C C . PHE A 1 3 ? 14.078 -1.421 5.841 1.00 0.00 3 PHE A C 5
ATOM 1360 O O . PHE A 1 3 ? 13.531 -0.462 5.298 1.00 0.00 3 PHE A O 5
ATOM 1377 N N . GLY A 1 4 ? 15.396 -1.538 5.950 1.00 0.00 4 GLY A N 5
ATOM 1378 C CA . GLY A 1 4 ? 16.287 -0.517 5.413 1.00 0.00 4 GLY A CA 5
ATOM 1379 C C . GLY A 1 4 ? 16.045 -0.314 3.921 1.00 0.00 4 GLY A C 5
ATOM 1380 O O . GLY A 1 4 ? 16.144 0.802 3.416 1.00 0.00 4 GLY A O 5
ATOM 1384 N N . ALA A 1 5 ? 15.707 -1.393 3.224 1.00 0.00 5 ALA A N 5
ATOM 1385 C CA . ALA A 1 5 ? 15.439 -1.324 1.790 1.00 0.00 5 ALA A CA 5
ATOM 1386 C C . ALA A 1 5 ? 14.171 -0.520 1.514 1.00 0.00 5 ALA A C 5
ATOM 1387 O O . ALA A 1 5 ? 14.166 0.361 0.658 1.00 0.00 5 ALA A O 5
ATOM 1394 N N . ILE A 1 6 ? 13.107 -0.828 2.248 1.00 0.00 6 ILE A N 5
ATOM 1395 C CA . ILE A 1 6 ? 11.841 -0.123 2.066 1.00 0.00 6 ILE A CA 5
ATOM 1396 C C . ILE A 1 6 ? 12.011 1.372 2.321 1.00 0.00 6 ILE A C 5
ATOM 1397 O O . ILE A 1 6 ? 11.643 2.199 1.484 1.00 0.00 6 ILE A O 5
ATOM 1413 N N . ALA A 1 7 ? 12.562 1.715 3.480 1.00 0.00 7 ALA A N 5
ATOM 1414 C CA . ALA A 1 7 ? 12.769 3.115 3.832 1.00 0.00 7 ALA A CA 5
ATOM 1415 C C . ALA A 1 7 ? 13.784 3.759 2.896 1.00 0.00 7 ALA A C 5
ATOM 1416 O O . ALA A 1 7 ? 13.609 4.896 2.460 1.00 0.00 7 ALA A O 5
ATOM 1423 N N . GLY A 1 8 ? 14.847 3.026 2.586 1.00 0.00 8 GLY A N 5
ATOM 1424 C CA . GLY A 1 8 ? 15.880 3.540 1.699 1.00 0.00 8 GLY A CA 5
ATOM 1425 C C . GLY A 1 8 ? 15.310 3.801 0.317 1.00 0.00 8 GLY A C 5
ATOM 1426 O O . GLY A 1 8 ? 15.705 4.750 -0.353 1.00 0.00 8 GLY A O 5
ATOM 1430 N N . PHE A 1 9 ? 14.375 2.955 -0.099 1.00 0.00 9 PHE A N 5
ATOM 1431 C CA . PHE A 1 9 ? 13.749 3.102 -1.402 1.00 0.00 9 PHE A CA 5
ATOM 1432 C C . PHE A 1 9 ? 12.934 4.392 -1.462 1.00 0.00 9 PHE A C 5
ATOM 1433 O O . PHE A 1 9 ? 12.976 5.122 -2.451 1.00 0.00 9 PHE A O 5
ATOM 1450 N N . ILE A 1 10 ? 12.192 4.658 -0.407 1.00 0.00 10 ILE A N 5
ATOM 1451 C CA . ILE A 1 10 ? 11.363 5.851 -0.360 1.00 0.00 10 ILE A CA 5
ATOM 1452 C C . ILE A 1 10 ? 12.219 7.104 -0.333 1.00 0.00 10 ILE A C 5
ATOM 1453 O O . ILE A 1 10 ? 11.773 8.175 -0.745 1.00 0.00 10 ILE A O 5
ATOM 1469 N N . GLU A 1 11 ? 13.434 6.981 0.185 1.00 0.00 11 GLU A N 5
ATOM 1470 C CA . GLU A 1 11 ? 14.333 8.130 0.296 1.00 0.00 11 GLU A CA 5
ATOM 1471 C C . GLU A 1 11 ? 15.248 8.262 -0.911 1.00 0.00 11 GLU A C 5
ATOM 1472 O O . GLU A 1 11 ? 15.382 9.347 -1.473 1.00 0.00 11 GLU A O 5
ATOM 1484 N N . GLY A 1 12 ? 15.893 7.163 -1.293 1.00 0.00 12 GLY A N 5
ATOM 1485 C CA . GLY A 1 12 ? 16.826 7.172 -2.421 1.00 0.00 12 GLY A CA 5
ATOM 1486 C C . GLY A 1 12 ? 16.326 6.350 -3.589 1.00 0.00 12 GLY A C 5
ATOM 1487 O O . GLY A 1 12 ? 17.124 5.791 -4.342 1.00 0.00 12 GLY A O 5
ATOM 1491 N N . GLY A 1 13 ? 15.009 6.293 -3.755 1.00 0.00 13 GLY A N 5
ATOM 1492 C CA . GLY A 1 13 ? 14.427 5.554 -4.871 1.00 0.00 13 GLY A CA 5
ATOM 1493 C C . GLY A 1 13 ? 15.132 4.220 -5.089 1.00 0.00 13 GLY A C 5
ATOM 1494 O O . GLY A 1 13 ? 15.542 3.556 -4.143 1.00 0.00 13 GLY A O 5
ATOM 1498 N N . TRP A 1 14 ? 15.275 3.836 -6.344 1.00 0.00 14 TRP A N 5
ATOM 1499 C CA . TRP A 1 14 ? 15.932 2.577 -6.668 1.00 0.00 14 TRP A CA 5
ATOM 1500 C C . TRP A 1 14 ? 17.286 2.459 -5.973 1.00 0.00 14 TRP A C 5
ATOM 1501 O O . TRP A 1 14 ? 17.496 1.570 -5.142 1.00 0.00 14 TRP A O 5
ATOM 1522 N N . THR A 1 15 ? 18.206 3.351 -6.320 1.00 0.00 15 THR A N 5
ATOM 1523 C CA . THR A 1 15 ? 19.540 3.329 -5.730 1.00 0.00 15 THR A CA 5
ATOM 1524 C C . THR A 1 15 ? 19.463 3.191 -4.216 1.00 0.00 15 THR A C 5
ATOM 1525 O O . THR A 1 15 ? 20.327 2.576 -3.596 1.00 0.00 15 THR A O 5
ATOM 1536 N N . GLY A 1 16 ? 18.418 3.764 -3.629 1.00 0.00 16 GLY A N 5
ATOM 1537 C CA . GLY A 1 16 ? 18.232 3.699 -2.190 1.00 0.00 16 GLY A CA 5
ATOM 1538 C C . GLY A 1 16 ? 17.859 2.288 -1.755 1.00 0.00 16 GLY A C 5
ATOM 1539 O O . GLY A 1 16 ? 18.288 1.818 -0.701 1.00 0.00 16 GLY A O 5
ATOM 1543 N N . MET A 1 17 ? 17.057 1.618 -2.573 1.00 0.00 17 MET A N 5
ATOM 1544 C CA . MET A 1 17 ? 16.630 0.261 -2.261 1.00 0.00 17 MET A CA 5
ATOM 1545 C C . MET A 1 17 ? 17.837 -0.649 -2.068 1.00 0.00 17 MET A C 5
ATOM 1546 O O . MET A 1 17 ? 17.905 -1.407 -1.099 1.00 0.00 17 MET A O 5
ATOM 1560 N N . ILE A 1 18 ? 18.783 -0.565 -2.997 1.00 0.00 18 ILE A N 5
ATOM 1561 C CA . ILE A 1 18 ? 19.987 -1.389 -2.920 1.00 0.00 18 ILE A CA 5
ATOM 1562 C C . ILE A 1 18 ? 20.785 -1.066 -1.660 1.00 0.00 18 ILE A C 5
ATOM 1563 O O . ILE A 1 18 ? 21.143 -1.959 -0.893 1.00 0.00 18 ILE A O 5
ATOM 1579 N N . ASP A 1 19 ? 21.067 0.214 -1.459 1.00 0.00 19 ASP A N 5
ATOM 1580 C CA . ASP A 1 19 ? 21.832 0.643 -0.293 1.00 0.00 19 ASP A CA 5
ATOM 1581 C C . ASP A 1 19 ? 21.245 0.057 0.986 1.00 0.00 19 ASP A C 5
ATOM 1582 O O . ASP A 1 19 ? 21.971 -0.468 1.828 1.00 0.00 19 ASP A O 5
ATOM 1591 N N . GLY A 1 20 ? 19.929 0.153 1.129 1.00 0.00 20 GLY A N 5
ATOM 1592 C CA . GLY A 1 20 ? 19.261 -0.367 2.315 1.00 0.00 20 GLY A CA 5
ATOM 1593 C C . GLY A 1 20 ? 19.345 -1.888 2.374 1.00 0.00 20 GLY A C 5
ATOM 1594 O O . GLY A 1 20 ? 19.445 -2.470 3.453 1.00 0.00 20 GLY A O 5
ATOM 1598 N N . TRP A 1 21 ? 19.303 -2.527 1.209 1.00 0.00 21 TRP A N 5
ATOM 1599 C CA . TRP A 1 21 ? 19.377 -3.983 1.144 1.00 0.00 21 TRP A CA 5
ATOM 1600 C C . TRP A 1 21 ? 20.693 -4.479 1.728 1.00 0.00 21 TRP A C 5
ATOM 1601 O O . TRP A 1 21 ? 20.706 -5.333 2.614 1.00 0.00 21 TRP A O 5
ATOM 1622 N N . TYR A 1 22 ? 21.799 -3.942 1.230 1.00 0.00 22 TYR A N 5
ATOM 1623 C CA . TYR A 1 22 ? 23.118 -4.341 1.711 1.00 0.00 22 TYR A CA 5
ATOM 1624 C C . TYR A 1 22 ? 23.402 -3.718 3.073 1.00 0.00 22 TYR A C 5
ATOM 1625 O O . TYR A 1 22 ? 24.095 -4.308 3.901 1.00 0.00 22 TYR A O 5
ATOM 1643 N N . GLY A 1 23 ? 22.869 -2.522 3.297 1.00 0.00 23 GLY A N 5
ATOM 1644 C CA . GLY A 1 23 ? 23.076 -1.829 4.561 1.00 0.00 23 GLY A CA 5
ATOM 1645 C C . GLY A 1 23 ? 24.486 -1.256 4.634 1.00 0.00 23 GLY A C 5
ATOM 1646 O O . GLY A 1 23 ? 24.683 -0.049 4.497 1.00 0.00 23 GLY A O 5
ATOM 1650 N N . SER A 1 24 ? 25.463 -2.131 4.846 1.00 0.00 24 SER A N 5
ATOM 1651 C CA . SER A 1 24 ? 26.855 -1.700 4.932 1.00 0.00 24 SER A CA 5
ATOM 1652 C C . SER A 1 24 ? 27.795 -2.898 4.831 1.00 0.00 24 SER A C 5
ATOM 1653 O O . SER A 1 24 ? 27.316 -3.975 4.514 1.00 0.00 24 SER A O 5
ATOM 1661 N N . GLY A 1 1 ? 18.686 -3.989 5.825 1.00 0.00 1 GLY A N 6
ATOM 1662 C CA . GLY A 1 1 ? 18.063 -5.291 5.461 1.00 0.00 1 GLY A CA 6
ATOM 1663 C C . GLY A 1 1 ? 16.758 -5.037 4.727 1.00 0.00 1 GLY A C 6
ATOM 1664 O O . GLY A 1 1 ? 16.694 -4.211 3.817 1.00 0.00 1 GLY A O 6
ATOM 1670 N N . LEU A 1 2 ? 15.721 -5.761 5.120 1.00 0.00 2 LEU A N 6
ATOM 1671 C CA . LEU A 1 2 ? 14.422 -5.616 4.483 1.00 0.00 2 LEU A CA 6
ATOM 1672 C C . LEU A 1 2 ? 13.831 -4.237 4.751 1.00 0.00 2 LEU A C 6
ATOM 1673 O O . LEU A 1 2 ? 13.411 -3.542 3.826 1.00 0.00 2 LEU A O 6
ATOM 1689 N N . PHE A 1 3 ? 13.785 -3.852 6.017 1.00 0.00 3 PHE A N 6
ATOM 1690 C CA . PHE A 1 3 ? 13.226 -2.561 6.385 1.00 0.00 3 PHE A CA 6
ATOM 1691 C C . PHE A 1 3 ? 14.050 -1.426 5.785 1.00 0.00 3 PHE A C 6
ATOM 1692 O O . PHE A 1 3 ? 13.498 -0.465 5.245 1.00 0.00 3 PHE A O 6
ATOM 1709 N N . GLY A 1 4 ? 15.366 -1.540 5.888 1.00 0.00 4 GLY A N 6
ATOM 1710 C CA . GLY A 1 4 ? 16.250 -0.514 5.359 1.00 0.00 4 GLY A CA 6
ATOM 1711 C C . GLY A 1 4 ? 16.016 -0.314 3.866 1.00 0.00 4 GLY A C 6
ATOM 1712 O O . GLY A 1 4 ? 16.167 0.793 3.352 1.00 0.00 4 GLY A O 6
ATOM 1716 N N . ALA A 1 5 ? 15.636 -1.388 3.181 1.00 0.00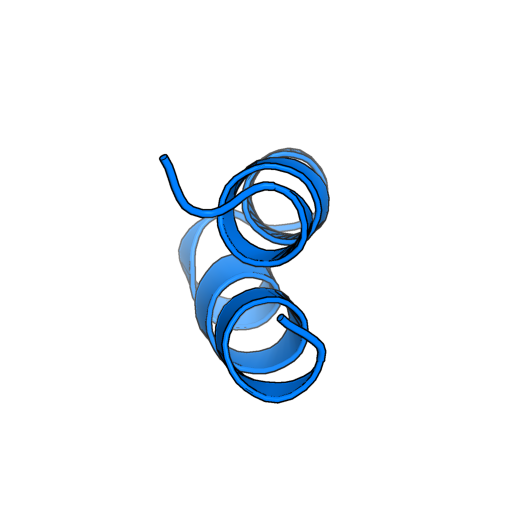 5 ALA A N 6
ATOM 1717 C CA . ALA A 1 5 ? 15.375 -1.323 1.747 1.00 0.00 5 ALA A CA 6
ATOM 1718 C C . ALA A 1 5 ? 14.107 -0.522 1.467 1.00 0.00 5 ALA A C 6
ATOM 1719 O O . ALA A 1 5 ? 14.095 0.349 0.598 1.00 0.00 5 ALA A O 6
ATOM 1726 N N . ILE A 1 6 ? 13.046 -0.820 2.210 1.00 0.00 6 ILE A N 6
ATOM 1727 C CA . ILE A 1 6 ? 11.778 -0.117 2.027 1.00 0.00 6 ILE A CA 6
ATOM 1728 C C . ILE A 1 6 ? 11.946 1.377 2.293 1.00 0.00 6 ILE A C 6
ATOM 1729 O O . ILE A 1 6 ? 11.563 2.209 1.470 1.00 0.00 6 ILE A O 6
ATOM 1745 N N . ALA A 1 7 ? 12.518 1.712 3.445 1.00 0.00 7 ALA A N 6
ATOM 1746 C CA . ALA A 1 7 ? 12.729 3.109 3.804 1.00 0.00 7 ALA A CA 6
ATOM 1747 C C . ALA A 1 7 ? 13.753 3.757 2.879 1.00 0.00 7 ALA A C 6
ATOM 1748 O O . ALA A 1 7 ? 13.576 4.893 2.436 1.00 0.00 7 ALA A O 6
ATOM 1755 N N . GLY A 1 8 ? 14.826 3.027 2.584 1.00 0.00 8 GLY A N 6
ATOM 1756 C CA . GLY A 1 8 ? 15.866 3.544 1.708 1.00 0.00 8 GLY A CA 6
ATOM 1757 C C . GLY A 1 8 ? 15.305 3.795 0.323 1.00 0.00 8 GLY A C 6
ATOM 1758 O O . GLY A 1 8 ? 15.719 4.727 -0.360 1.00 0.00 8 GLY A O 6
ATOM 1762 N N . PHE A 1 9 ? 14.355 2.959 -0.083 1.00 0.00 9 PHE A N 6
ATOM 1763 C CA . PHE A 1 9 ? 13.738 3.102 -1.392 1.00 0.00 9 PHE A CA 6
ATOM 1764 C C . PHE A 1 9 ? 12.931 4.396 -1.468 1.00 0.00 9 PHE A C 6
ATOM 1765 O O . PHE A 1 9 ? 12.988 5.121 -2.452 1.00 0.00 9 PHE A O 6
ATOM 1782 N N . ILE A 1 10 ? 12.178 4.670 -0.423 1.00 0.00 10 ILE A N 6
ATOM 1783 C CA . ILE A 1 10 ? 11.356 5.869 -0.396 1.00 0.00 10 ILE A CA 6
ATOM 1784 C C . ILE A 1 10 ? 12.216 7.123 -0.355 1.00 0.00 10 ILE A C 6
ATOM 1785 O O . ILE A 1 10 ? 11.785 8.190 -0.790 1.00 0.00 10 ILE A O 6
ATOM 1801 N N . GLU A 1 11 ? 13.419 7.005 0.196 1.00 0.00 11 GLU A N 6
ATOM 1802 C CA . GLU A 1 11 ? 14.319 8.153 0.316 1.00 0.00 11 GLU A CA 6
ATOM 1803 C C . GLU A 1 11 ? 15.272 8.276 -0.869 1.00 0.00 11 GLU A C 6
ATOM 1804 O O . GLU A 1 11 ? 15.431 9.357 -1.434 1.00 0.00 11 GLU A O 6
ATOM 1816 N N . GLY A 1 12 ? 15.918 7.171 -1.231 1.00 0.00 12 GLY A N 6
ATOM 1817 C CA . GLY A 1 12 ? 16.881 7.166 -2.338 1.00 0.00 12 GLY A CA 6
ATOM 1818 C C . GLY A 1 12 ? 16.376 6.370 -3.533 1.00 0.00 12 GLY A C 6
ATOM 1819 O O . GLY A 1 12 ? 17.169 5.842 -4.311 1.00 0.00 12 GLY A O 6
ATOM 1823 N N . GLY A 1 13 ? 15.054 6.306 -3.698 1.00 0.00 13 GLY A N 6
ATOM 1824 C CA . GLY A 1 13 ? 14.482 5.593 -4.836 1.00 0.00 13 GLY A CA 6
ATOM 1825 C C . GLY A 1 13 ? 15.163 4.245 -5.050 1.00 0.00 13 GLY A C 6
ATOM 1826 O O . GLY A 1 13 ? 15.588 3.587 -4.109 1.00 0.00 13 GLY A O 6
ATOM 1830 N N . TRP A 1 14 ? 15.269 3.842 -6.301 1.00 0.00 14 TRP A N 6
ATOM 1831 C CA . TRP A 1 14 ? 15.898 2.572 -6.627 1.00 0.00 14 TRP A CA 6
ATOM 1832 C C . TRP A 1 14 ? 17.266 2.443 -5.953 1.00 0.00 14 TRP A C 6
ATOM 1833 O O . TRP A 1 14 ? 17.486 1.543 -5.136 1.00 0.00 14 TRP A O 6
ATOM 1854 N N . THR A 1 15 ? 18.185 3.340 -6.300 1.00 0.00 15 THR A N 6
ATOM 1855 C CA . THR A 1 15 ? 19.525 3.310 -5.729 1.00 0.00 15 THR A CA 6
ATOM 1856 C C . THR A 1 15 ? 19.464 3.178 -4.214 1.00 0.00 15 THR A C 6
ATOM 1857 O O . THR A 1 15 ? 20.327 2.550 -3.603 1.00 0.00 15 THR A O 6
ATOM 1868 N N . GLY A 1 16 ? 18.437 3.771 -3.619 1.00 0.00 16 GLY A N 6
ATOM 1869 C CA . GLY A 1 16 ? 18.267 3.712 -2.178 1.00 0.00 16 GLY A CA 6
ATOM 1870 C C . GLY A 1 16 ? 17.880 2.307 -1.732 1.00 0.00 16 GLY A C 6
ATOM 1871 O O . GLY A 1 16 ? 18.317 1.835 -0.684 1.00 0.00 16 GLY A O 6
ATOM 1875 N N . MET A 1 17 ? 17.056 1.648 -2.537 1.00 0.00 17 MET A N 6
ATOM 1876 C CA . MET A 1 17 ? 16.611 0.297 -2.215 1.00 0.00 17 MET A CA 6
ATOM 1877 C C . MET A 1 17 ? 17.803 -0.633 -2.040 1.00 0.00 17 MET A C 6
ATOM 1878 O O . MET A 1 17 ? 17.891 -1.363 -1.053 1.00 0.00 17 MET A O 6
ATOM 1892 N N . ILE A 1 18 ? 18.716 -0.601 -3.006 1.00 0.00 18 ILE A N 6
ATOM 1893 C CA . ILE A 1 18 ? 19.901 -1.454 -2.944 1.00 0.00 18 ILE A CA 6
ATOM 1894 C C . ILE A 1 18 ? 20.741 -1.137 -1.710 1.00 0.00 18 ILE A C 6
ATOM 1895 O O . ILE A 1 18 ? 21.122 -2.036 -0.961 1.00 0.00 18 ILE A O 6
ATOM 1911 N N . ASP A 1 19 ? 21.035 0.145 -1.515 1.00 0.00 19 ASP A N 6
ATOM 1912 C CA . ASP A 1 19 ? 21.838 0.566 -0.377 1.00 0.00 19 ASP A CA 6
ATOM 1913 C C . ASP A 1 19 ? 21.256 0.030 0.927 1.00 0.00 19 ASP A C 6
ATOM 1914 O O . ASP A 1 19 ? 21.987 -0.440 1.796 1.00 0.00 19 ASP A O 6
ATOM 1923 N N . GLY A 1 20 ? 19.935 0.102 1.056 1.00 0.00 20 GLY A N 6
ATOM 1924 C CA . GLY A 1 20 ? 19.271 -0.379 2.260 1.00 0.00 20 GLY A CA 6
ATOM 1925 C C . GLY A 1 20 ? 19.349 -1.899 2.365 1.00 0.00 20 GLY A C 6
ATOM 1926 O O . GLY A 1 20 ? 19.468 -2.449 3.460 1.00 0.00 20 GLY A O 6
ATOM 1930 N N . TRP A 1 21 ? 19.289 -2.574 1.222 1.00 0.00 21 TRP A N 6
ATOM 1931 C CA . TRP A 1 21 ? 19.359 -4.031 1.202 1.00 0.00 21 TRP A CA 6
ATOM 1932 C C . TRP A 1 21 ? 20.696 -4.509 1.758 1.00 0.00 21 TRP A C 6
ATOM 1933 O O . TRP A 1 21 ? 20.740 -5.399 2.606 1.00 0.00 21 TRP A O 6
ATOM 1954 N N . TYR A 1 22 ? 21.782 -3.917 1.275 1.00 0.00 22 TYR A N 6
ATOM 1955 C CA . TYR A 1 22 ? 23.116 -4.296 1.733 1.00 0.00 22 TYR A CA 6
ATOM 1956 C C . TYR A 1 22 ? 23.413 -3.675 3.093 1.00 0.00 22 TYR A C 6
ATOM 1957 O O . TYR A 1 22 ? 24.143 -4.250 3.901 1.00 0.00 22 TYR A O 6
ATOM 1975 N N . GLY A 1 23 ? 22.843 -2.502 3.343 1.00 0.00 23 GLY A N 6
ATOM 1976 C CA . GLY A 1 23 ? 23.055 -1.816 4.608 1.00 0.00 23 GLY A CA 6
ATOM 1977 C C . GLY A 1 23 ? 24.477 -1.279 4.699 1.00 0.00 23 GLY A C 6
ATOM 1978 O O . GLY A 1 23 ? 24.844 -0.628 5.677 1.00 0.00 23 GLY A O 6
ATOM 1982 N N . SER A 1 24 ? 25.278 -1.556 3.673 1.00 0.00 24 SER A N 6
ATOM 1983 C CA . SER A 1 24 ? 26.660 -1.097 3.651 1.00 0.00 24 SER A CA 6
ATOM 1984 C C . SER A 1 24 ? 27.264 -1.276 2.262 1.00 0.00 24 SER A C 6
ATOM 1985 O O . SER A 1 24 ? 27.822 -0.320 1.751 1.00 0.00 24 SER A O 6
ATOM 1993 N N . GLY A 1 1 ? 19.032 -4.561 4.963 1.00 0.00 1 GLY A N 7
ATOM 1994 C CA . GLY A 1 1 ? 17.935 -5.438 5.459 1.00 0.00 1 GLY A CA 7
ATOM 1995 C C . GLY A 1 1 ? 16.650 -5.117 4.713 1.00 0.00 1 GLY A C 7
ATOM 1996 O O . GLY A 1 1 ? 16.616 -4.219 3.872 1.00 0.00 1 GLY A O 7
ATOM 2002 N N . LEU A 1 2 ? 15.600 -5.870 5.014 1.00 0.00 2 LEU A N 7
ATOM 2003 C CA . LEU A 1 2 ? 14.319 -5.672 4.352 1.00 0.00 2 LEU A CA 7
ATOM 2004 C C . LEU A 1 2 ? 13.758 -4.287 4.648 1.00 0.00 2 LEU A C 7
ATOM 2005 O O . LEU A 1 2 ? 13.318 -3.581 3.743 1.00 0.00 2 LEU A O 7
ATOM 2021 N N . PHE A 1 3 ? 13.764 -3.909 5.918 1.00 0.00 3 PHE A N 7
ATOM 2022 C CA . PHE A 1 3 ? 13.238 -2.611 6.320 1.00 0.00 3 PHE A CA 7
ATOM 2023 C C . PHE A 1 3 ? 14.084 -1.482 5.747 1.00 0.00 3 PHE A C 7
ATOM 2024 O O . PHE A 1 3 ? 13.551 -0.516 5.197 1.00 0.00 3 PHE A O 7
ATOM 2041 N N . GLY A 1 4 ? 15.398 -1.602 5.885 1.00 0.00 4 GLY A N 7
ATOM 2042 C CA . GLY A 1 4 ? 16.301 -0.578 5.381 1.00 0.00 4 GLY A CA 7
ATOM 2043 C C . GLY A 1 4 ? 16.064 -0.322 3.897 1.00 0.00 4 GLY A C 7
ATOM 2044 O O . GLY A 1 4 ? 16.222 0.800 3.421 1.00 0.00 4 GLY A O 7
ATOM 2048 N N . ALA A 1 5 ? 15.680 -1.370 3.175 1.00 0.00 5 ALA A N 7
ATOM 2049 C CA . ALA A 1 5 ? 15.419 -1.250 1.746 1.00 0.00 5 ALA A CA 7
ATOM 2050 C C . ALA A 1 5 ? 14.152 -0.441 1.487 1.00 0.00 5 ALA A C 7
ATOM 2051 O O . ALA A 1 5 ? 14.135 0.445 0.635 1.00 0.00 5 ALA A O 7
ATOM 2058 N N . ILE A 1 6 ? 13.094 -0.749 2.231 1.00 0.00 6 ILE A N 7
ATOM 2059 C CA . ILE A 1 6 ? 11.830 -0.040 2.068 1.00 0.00 6 ILE A CA 7
ATOM 2060 C C . ILE A 1 6 ? 12.010 1.453 2.331 1.00 0.00 6 ILE A C 7
ATOM 2061 O O . ILE A 1 6 ? 11.641 2.288 1.503 1.00 0.00 6 ILE A O 7
ATOM 2077 N N . ALA A 1 7 ? 12.575 1.787 3.485 1.00 0.00 7 ALA A N 7
ATOM 2078 C CA . ALA A 1 7 ? 12.791 3.184 3.843 1.00 0.00 7 ALA A CA 7
ATOM 2079 C C . ALA A 1 7 ? 13.793 3.834 2.895 1.00 0.00 7 ALA A C 7
ATOM 2080 O O . ALA A 1 7 ? 13.603 4.968 2.456 1.00 0.00 7 ALA A O 7
ATOM 2087 N N . GLY A 1 8 ? 14.860 3.108 2.579 1.00 0.00 8 GLY A N 7
ATOM 2088 C CA . GLY A 1 8 ? 15.877 3.628 1.680 1.00 0.00 8 GLY A CA 7
ATOM 2089 C C . GLY A 1 8 ? 15.290 3.852 0.299 1.00 0.00 8 GLY A C 7
ATOM 2090 O O . GLY A 1 8 ? 15.669 4.788 -0.395 1.00 0.00 8 GLY A O 7
ATOM 2094 N N . PHE A 1 9 ? 14.358 2.989 -0.089 1.00 0.00 9 PHE A N 7
ATOM 2095 C CA . PHE A 1 9 ? 13.723 3.107 -1.390 1.00 0.00 9 PHE A CA 7
ATOM 2096 C C . PHE A 1 9 ? 12.915 4.400 -1.474 1.00 0.00 9 PHE A C 7
ATOM 2097 O O . PHE A 1 9 ? 12.956 5.107 -2.469 1.00 0.00 9 PHE A O 7
ATOM 2114 N N . ILE A 1 10 ? 12.181 4.695 -0.421 1.00 0.00 10 ILE A N 7
ATOM 2115 C CA . ILE A 1 10 ? 11.361 5.895 -0.401 1.00 0.00 10 ILE A CA 7
ATOM 2116 C C . ILE A 1 10 ? 12.222 7.147 -0.370 1.00 0.00 10 ILE A C 7
ATOM 2117 O O . ILE A 1 10 ? 11.793 8.213 -0.813 1.00 0.00 10 ILE A O 7
ATOM 2133 N N . GLU A 1 11 ? 13.427 7.029 0.173 1.00 0.00 11 GLU A N 7
ATOM 2134 C CA . GLU A 1 11 ? 14.332 8.174 0.280 1.00 0.00 11 GLU A CA 7
ATOM 2135 C C . GLU A 1 11 ? 15.271 8.287 -0.918 1.00 0.00 11 GLU A C 7
ATOM 2136 O O . GLU A 1 11 ? 15.427 9.363 -1.491 1.00 0.00 11 GLU A O 7
ATOM 2148 N N . GLY A 1 12 ? 15.902 7.174 -1.283 1.00 0.00 12 GLY A N 7
ATOM 2149 C CA . GLY A 1 12 ? 16.852 7.155 -2.401 1.00 0.00 12 GLY A CA 7
ATOM 2150 C C . GLY A 1 12 ? 16.338 6.335 -3.576 1.00 0.00 12 GLY A C 7
ATOM 2151 O O . GLY A 1 12 ? 17.128 5.791 -4.345 1.00 0.00 12 GLY A O 7
ATOM 2155 N N . GLY A 1 13 ? 15.018 6.269 -3.730 1.00 0.00 13 GLY A N 7
ATOM 2156 C CA . GLY A 1 13 ? 14.437 5.534 -4.850 1.00 0.00 13 GLY A CA 7
ATOM 2157 C C . GLY A 1 13 ? 15.126 4.186 -5.051 1.00 0.00 13 GLY A C 7
ATOM 2158 O O . GLY A 1 13 ? 15.551 3.534 -4.106 1.00 0.00 13 GLY A O 7
ATOM 2162 N N . TRP A 1 14 ? 15.237 3.777 -6.301 1.00 0.00 14 TRP A N 7
ATOM 2163 C CA . TRP A 1 14 ? 15.873 2.507 -6.616 1.00 0.00 14 TRP A CA 7
ATOM 2164 C C . TRP A 1 14 ? 17.238 2.386 -5.938 1.00 0.00 14 TRP A C 7
ATOM 2165 O O . TRP A 1 14 ? 17.468 1.472 -5.135 1.00 0.00 14 TRP A O 7
ATOM 2186 N N . THR A 1 15 ? 18.144 3.300 -6.261 1.00 0.00 15 THR A N 7
ATOM 2187 C CA . THR A 1 15 ? 19.482 3.276 -5.687 1.00 0.00 15 THR A CA 7
ATOM 2188 C C . THR A 1 15 ? 19.422 3.151 -4.172 1.00 0.00 15 THR A C 7
ATOM 2189 O O . THR A 1 15 ? 20.287 2.526 -3.558 1.00 0.00 15 THR A O 7
ATOM 2200 N N . GLY A 1 16 ? 18.397 3.744 -3.578 1.00 0.00 16 GLY A N 7
ATOM 2201 C CA . GLY A 1 16 ? 18.232 3.693 -2.136 1.00 0.00 16 GLY A CA 7
ATOM 2202 C C . GLY A 1 16 ? 17.852 2.289 -1.680 1.00 0.00 16 GLY A C 7
ATOM 2203 O O . GLY A 1 16 ? 18.281 1.831 -0.622 1.00 0.00 16 GLY A O 7
ATOM 2207 N N . MET A 1 17 ? 17.045 1.611 -2.489 1.00 0.00 17 MET A N 7
ATOM 2208 C CA . MET A 1 17 ? 16.611 0.259 -2.160 1.00 0.00 17 MET A CA 7
ATOM 2209 C C . MET A 1 17 ? 17.809 -0.665 -1.992 1.00 0.00 17 MET A C 7
ATOM 2210 O O . MET A 1 17 ? 17.903 -1.402 -1.009 1.00 0.00 17 MET A O 7
ATOM 2224 N N . ILE A 1 18 ? 18.722 -0.621 -2.957 1.00 0.00 18 ILE A N 7
ATOM 2225 C CA . ILE A 1 18 ? 19.911 -1.468 -2.903 1.00 0.00 18 ILE A CA 7
ATOM 2226 C C . ILE A 1 18 ? 20.759 -1.140 -1.679 1.00 0.00 18 ILE A C 7
ATOM 2227 O O . ILE A 1 18 ? 21.147 -2.035 -0.926 1.00 0.00 18 ILE A O 7
ATOM 2243 N N . ASP A 1 19 ? 21.052 0.142 -1.490 1.00 0.00 19 ASP A N 7
ATOM 2244 C CA . ASP A 1 19 ? 21.862 0.572 -0.359 1.00 0.00 19 ASP A CA 7
ATOM 2245 C C . ASP A 1 19 ? 21.273 0.061 0.951 1.00 0.00 19 ASP A C 7
ATOM 2246 O O . ASP A 1 19 ? 21.997 -0.430 1.815 1.00 0.00 19 ASP A O 7
ATOM 2255 N N . GLY A 1 20 ? 19.958 0.177 1.094 1.00 0.00 20 GLY A N 7
ATOM 2256 C CA . GLY A 1 20 ? 19.290 -0.278 2.306 1.00 0.00 20 GLY A CA 7
ATOM 2257 C C . GLY A 1 20 ? 19.358 -1.797 2.431 1.00 0.00 20 GLY A C 7
ATOM 2258 O O . GLY A 1 20 ? 19.459 -2.333 3.534 1.00 0.00 20 GLY A O 7
ATOM 2262 N N . TRP A 1 21 ? 19.306 -2.484 1.295 1.00 0.00 21 TRP A N 7
ATOM 2263 C CA . TRP A 1 21 ? 19.366 -3.942 1.292 1.00 0.00 21 TRP A CA 7
ATOM 2264 C C . TRP A 1 21 ? 20.698 -4.425 1.855 1.00 0.00 21 TRP A C 7
ATOM 2265 O O . TRP A 1 21 ? 20.732 -5.265 2.751 1.00 0.00 21 TRP A O 7
ATOM 2286 N N . TYR A 1 22 ? 21.793 -3.891 1.323 1.00 0.00 22 TYR A N 7
ATOM 2287 C CA . TYR A 1 22 ? 23.122 -4.281 1.783 1.00 0.00 22 TYR A CA 7
ATOM 2288 C C . TYR A 1 22 ? 23.450 -3.611 3.115 1.00 0.00 22 TYR A C 7
ATOM 2289 O O . TYR A 1 22 ? 24.120 -4.195 3.964 1.00 0.00 22 TYR A O 7
ATOM 2307 N N . GLY A 1 23 ? 22.965 -2.387 3.290 1.00 0.00 23 GLY A N 7
ATOM 2308 C CA . GLY A 1 23 ? 23.209 -1.649 4.520 1.00 0.00 23 GLY A CA 7
ATOM 2309 C C . GLY A 1 23 ? 24.662 -1.201 4.606 1.00 0.00 23 GLY A C 7
ATOM 2310 O O . GLY A 1 23 ? 25.256 -1.194 5.685 1.00 0.00 23 GLY A O 7
ATOM 2314 N N . SER A 1 24 ? 25.235 -0.830 3.464 1.00 0.00 24 SER A N 7
ATOM 2315 C CA . SER A 1 24 ? 26.625 -0.385 3.424 1.00 0.00 24 SER A CA 7
ATOM 2316 C C . SER A 1 24 ? 26.908 0.365 2.128 1.00 0.00 24 SER A C 7
ATOM 2317 O O . SER A 1 24 ? 27.011 1.581 2.182 1.00 0.00 24 SER A O 7
ATOM 2325 N N . GLY A 1 1 ? 18.514 -3.891 6.109 1.00 0.00 1 GLY A N 8
ATOM 2326 C CA . GLY A 1 1 ? 18.115 -5.172 5.466 1.00 0.00 1 GLY A CA 8
ATOM 2327 C C . GLY A 1 1 ? 16.779 -4.990 4.753 1.00 0.00 1 GLY A C 8
ATOM 2328 O O . GLY A 1 1 ? 16.681 -4.249 3.777 1.00 0.00 1 GLY A O 8
ATOM 2334 N N . LEU A 1 2 ? 15.757 -5.685 5.245 1.00 0.00 2 LEU A N 8
ATOM 2335 C CA . LEU A 1 2 ? 14.431 -5.608 4.641 1.00 0.00 2 LEU A CA 8
ATOM 2336 C C . LEU A 1 2 ? 13.824 -4.220 4.835 1.00 0.00 2 LEU A C 8
ATOM 2337 O O . LEU A 1 2 ? 13.445 -3.558 3.873 1.00 0.00 2 LEU A O 8
ATOM 2353 N N . PHE A 1 3 ? 13.733 -3.792 6.087 1.00 0.00 3 PHE A N 8
ATOM 2354 C CA . PHE A 1 3 ? 13.164 -2.485 6.388 1.00 0.00 3 PHE A CA 8
ATOM 2355 C C . PHE A 1 3 ? 14.017 -1.382 5.770 1.00 0.00 3 PHE A C 8
ATOM 2356 O O . PHE A 1 3 ? 13.492 -0.426 5.199 1.00 0.00 3 PHE A O 8
ATOM 2373 N N . GLY A 1 4 ? 15.329 -1.522 5.888 1.00 0.00 4 GLY A N 8
ATOM 2374 C CA . GLY A 1 4 ? 16.240 -0.529 5.334 1.00 0.00 4 GLY A CA 8
ATOM 2375 C C . GLY A 1 4 ? 16.013 -0.351 3.834 1.00 0.00 4 GLY A C 8
ATOM 2376 O O . GLY A 1 4 ? 16.167 0.748 3.304 1.00 0.00 4 GLY A O 8
ATOM 2380 N N . ALA A 1 5 ? 15.638 -1.434 3.159 1.00 0.00 5 ALA A N 8
ATOM 2381 C CA . ALA A 1 5 ? 15.386 -1.384 1.721 1.00 0.00 5 ALA A CA 8
ATOM 2382 C C . ALA A 1 5 ? 14.122 -0.580 1.428 1.00 0.00 5 ALA A C 8
ATOM 2383 O O . ALA A 1 5 ? 14.113 0.279 0.548 1.00 0.00 5 ALA A O 8
ATOM 2390 N N . ILE A 1 6 ? 13.057 -0.863 2.170 1.00 0.00 6 ILE A N 8
ATOM 2391 C CA . ILE A 1 6 ? 11.796 -0.154 1.972 1.00 0.00 6 ILE A CA 8
ATOM 2392 C C . ILE A 1 6 ? 11.958 1.335 2.267 1.00 0.00 6 ILE A C 8
ATOM 2393 O O . ILE A 1 6 ? 11.584 2.182 1.456 1.00 0.00 6 ILE A O 8
ATOM 2409 N N . ALA A 1 7 ? 12.516 1.650 3.432 1.00 0.00 7 ALA A N 8
ATOM 2410 C CA . ALA A 1 7 ? 12.719 3.044 3.818 1.00 0.00 7 ALA A CA 8
ATOM 2411 C C . ALA A 1 7 ? 13.743 3.706 2.905 1.00 0.00 7 ALA A C 8
ATOM 2412 O O . ALA A 1 7 ? 13.569 4.850 2.484 1.00 0.00 7 ALA A O 8
ATOM 2419 N N . GLY A 1 8 ? 14.815 2.981 2.601 1.00 0.00 8 GLY A N 8
ATOM 2420 C CA . GLY A 1 8 ? 15.856 3.510 1.736 1.00 0.00 8 GLY A CA 8
ATOM 2421 C C . GLY A 1 8 ? 15.298 3.780 0.348 1.00 0.00 8 GLY A C 8
ATOM 2422 O O . GLY A 1 8 ? 15.704 4.725 -0.322 1.00 0.00 8 GLY A O 8
ATOM 2426 N N . PHE A 1 9 ? 14.357 2.941 -0.073 1.00 0.00 9 PHE A N 8
ATOM 2427 C CA . PHE A 1 9 ? 13.739 3.092 -1.381 1.00 0.00 9 PHE A CA 8
ATOM 2428 C C . PHE A 1 9 ? 12.941 4.389 -1.448 1.00 0.00 9 PHE A C 8
ATOM 2429 O O . PHE A 1 9 ? 13.025 5.133 -2.418 1.00 0.00 9 PHE A O 8
ATOM 2446 N N . ILE A 1 10 ? 12.172 4.655 -0.412 1.00 0.00 10 ILE A N 8
ATOM 2447 C CA . ILE A 1 10 ? 11.363 5.863 -0.376 1.00 0.00 10 ILE A CA 8
ATOM 2448 C C . ILE A 1 10 ? 12.238 7.114 -0.333 1.00 0.00 10 ILE A C 8
ATOM 2449 O O . ILE A 1 10 ? 11.824 8.186 -0.780 1.00 0.00 10 ILE A O 8
ATOM 2465 N N . GLU A 1 11 ? 13.438 6.993 0.238 1.00 0.00 11 GLU A N 8
ATOM 2466 C CA . GLU A 1 11 ? 14.347 8.140 0.367 1.00 0.00 11 GLU A CA 8
ATOM 2467 C C . GLU A 1 11 ? 15.299 8.272 -0.823 1.00 0.00 11 GLU A C 8
ATOM 2468 O O . GLU A 1 11 ? 15.476 9.368 -1.364 1.00 0.00 11 GLU A O 8
ATOM 2480 N N . GLY A 1 12 ? 15.933 7.164 -1.211 1.00 0.00 12 GLY A N 8
ATOM 2481 C CA . GLY A 1 12 ? 16.901 7.173 -2.316 1.00 0.00 12 GLY A CA 8
ATOM 2482 C C . GLY A 1 12 ? 16.390 6.410 -3.533 1.00 0.00 12 GLY A C 8
ATOM 2483 O O . GLY A 1 12 ? 17.178 5.890 -4.323 1.00 0.00 12 GLY A O 8
ATOM 2487 N N . GLY A 1 13 ? 15.073 6.354 -3.693 1.00 0.00 13 GLY A N 8
ATOM 2488 C CA . GLY A 1 13 ? 14.492 5.662 -4.843 1.00 0.00 13 GLY A CA 8
ATOM 2489 C C . GLY A 1 13 ? 15.152 4.306 -5.063 1.00 0.00 13 GLY A C 8
ATOM 2490 O O . GLY A 1 13 ? 15.572 3.645 -4.119 1.00 0.00 13 GLY A O 8
ATOM 2494 N N . TRP A 1 14 ? 15.249 3.903 -6.318 1.00 0.00 14 TRP A N 8
ATOM 2495 C CA . TRP A 1 14 ? 15.859 2.626 -6.657 1.00 0.00 14 TRP A CA 8
ATOM 2496 C C . TRP A 1 14 ? 17.228 2.469 -5.991 1.00 0.00 14 TRP A C 8
ATOM 2497 O O . TRP A 1 14 ? 17.451 1.537 -5.209 1.00 0.00 14 TRP A O 8
ATOM 2518 N N . THR A 1 15 ? 18.145 3.380 -6.307 1.00 0.00 15 THR A N 8
ATOM 2519 C CA . THR A 1 15 ? 19.489 3.330 -5.743 1.00 0.00 15 THR A CA 8
ATOM 2520 C C . THR A 1 15 ? 19.431 3.195 -4.227 1.00 0.00 15 THR A C 8
ATOM 2521 O O . THR A 1 15 ? 20.306 2.582 -3.612 1.00 0.00 15 THR A O 8
ATOM 2532 N N . GLY A 1 16 ? 18.393 3.768 -3.635 1.00 0.00 16 GLY A N 8
ATOM 2533 C CA . GLY A 1 16 ? 18.217 3.708 -2.194 1.00 0.00 16 GLY A CA 8
ATOM 2534 C C . GLY A 1 16 ? 17.842 2.296 -1.754 1.00 0.00 16 GLY A C 8
ATOM 2535 O O . GLY A 1 16 ? 18.260 1.835 -0.690 1.00 0.00 16 GLY A O 8
ATOM 2539 N N . MET A 1 17 ? 17.051 1.620 -2.578 1.00 0.00 17 MET A N 8
ATOM 2540 C CA . MET A 1 17 ? 16.620 0.259 -2.269 1.00 0.00 17 MET A CA 8
ATOM 2541 C C . MET A 1 17 ? 17.819 -0.666 -2.111 1.00 0.00 17 MET A C 8
ATOM 2542 O O . MET A 1 17 ? 17.905 -1.426 -1.144 1.00 0.00 17 MET A O 8
ATOM 2556 N N . ILE A 1 18 ? 18.743 -0.594 -3.066 1.00 0.00 18 ILE A N 8
ATOM 2557 C CA . ILE A 1 18 ? 19.936 -1.437 -3.024 1.00 0.00 18 ILE A CA 8
ATOM 2558 C C . ILE A 1 18 ? 20.778 -1.127 -1.790 1.00 0.00 18 ILE A C 8
ATOM 2559 O O . ILE A 1 18 ? 21.173 -2.031 -1.053 1.00 0.00 18 ILE A O 8
ATOM 2575 N N . ASP A 1 19 ? 21.062 0.152 -1.579 1.00 0.00 19 ASP A N 8
ATOM 2576 C CA . ASP A 1 19 ? 21.867 0.565 -0.434 1.00 0.00 19 ASP A CA 8
ATOM 2577 C C . ASP A 1 19 ? 21.269 0.036 0.865 1.00 0.00 19 ASP A C 8
ATOM 2578 O O . ASP A 1 19 ? 21.993 -0.422 1.748 1.00 0.00 19 ASP A O 8
ATOM 2587 N N . GLY A 1 20 ? 19.948 0.103 0.978 1.00 0.00 20 GLY A N 8
ATOM 2588 C CA . GLY A 1 20 ? 19.272 -0.371 2.181 1.00 0.00 20 GLY A CA 8
ATOM 2589 C C . GLY A 1 20 ? 19.356 -1.890 2.302 1.00 0.00 20 GLY A C 8
ATOM 2590 O O . GLY A 1 20 ? 19.440 -2.429 3.406 1.00 0.0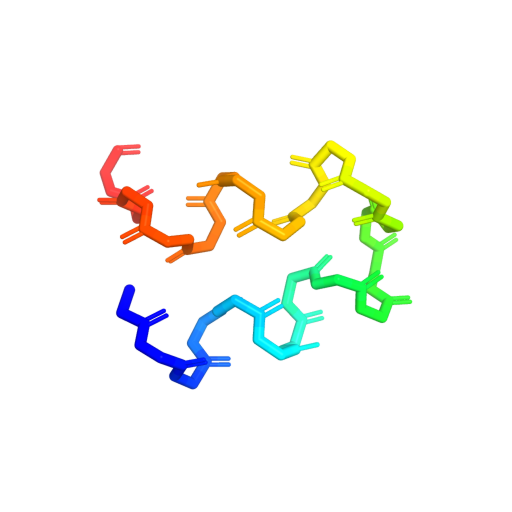0 20 GLY A O 8
ATOM 2594 N N . TRP A 1 21 ? 19.341 -2.578 1.164 1.00 0.00 21 TRP A N 8
ATOM 2595 C CA . TRP A 1 21 ? 19.424 -4.036 1.163 1.00 0.00 21 TRP A CA 8
ATOM 2596 C C . TRP A 1 21 ? 20.743 -4.499 1.778 1.00 0.00 21 TRP A C 8
ATOM 2597 O O . TRP A 1 21 ? 20.763 -5.382 2.636 1.00 0.00 21 TRP A O 8
ATOM 2618 N N . TYR A 1 22 ? 21.842 -3.899 1.331 1.00 0.00 22 TYR A N 8
ATOM 2619 C CA . TYR A 1 22 ? 23.163 -4.259 1.843 1.00 0.00 22 TYR A CA 8
ATOM 2620 C C . TYR A 1 22 ? 23.334 -3.772 3.281 1.00 0.00 22 TYR A C 8
ATOM 2621 O O . TYR A 1 22 ? 24.044 -4.393 4.073 1.00 0.00 22 TYR A O 8
ATOM 2639 N N . GLY A 1 23 ? 22.683 -2.664 3.612 1.00 0.00 23 GLY A N 8
ATOM 2640 C CA . GLY A 1 23 ? 22.776 -2.109 4.955 1.00 0.00 23 GLY A CA 8
ATOM 2641 C C . GLY A 1 23 ? 24.133 -1.454 5.171 1.00 0.00 23 GLY A C 8
ATOM 2642 O O . GLY A 1 23 ? 25.175 -2.076 4.961 1.00 0.00 23 GLY A O 8
ATOM 2646 N N . SER A 1 24 ? 24.115 -0.192 5.586 1.00 0.00 24 SER A N 8
ATOM 2647 C CA . SER A 1 24 ? 25.353 0.542 5.825 1.00 0.00 24 SER A CA 8
ATOM 2648 C C . SER A 1 24 ? 26.019 0.064 7.111 1.00 0.00 24 SER A C 8
ATOM 2649 O O . SER A 1 24 ? 26.940 0.726 7.558 1.00 0.00 24 SER A O 8
ATOM 2657 N N . GLY A 1 1 ? 18.563 -4.190 5.773 1.00 0.00 1 GLY A N 9
ATOM 2658 C CA . GLY A 1 1 ? 17.924 -5.469 5.356 1.00 0.00 1 GLY A CA 9
ATOM 2659 C C . GLY A 1 1 ? 16.605 -5.172 4.657 1.00 0.00 1 GLY A C 9
ATOM 2660 O O . GLY A 1 1 ? 16.541 -4.325 3.763 1.00 0.00 1 GLY A O 9
ATOM 2666 N N . LEU A 1 2 ? 15.559 -5.883 5.061 1.00 0.00 2 LEU A N 9
ATOM 2667 C CA . LEU A 1 2 ? 14.252 -5.696 4.458 1.00 0.00 2 LEU A CA 9
ATOM 2668 C C . LEU A 1 2 ? 13.722 -4.291 4.732 1.00 0.00 2 LEU A C 9
ATOM 2669 O O . LEU A 1 2 ? 13.283 -3.592 3.818 1.00 0.00 2 LEU A O 9
ATOM 2685 N N . PHE A 1 3 ? 13.744 -3.891 5.995 1.00 0.00 3 PHE A N 9
ATOM 2686 C CA . PHE A 1 3 ? 13.247 -2.577 6.382 1.00 0.00 3 PHE A CA 9
ATOM 2687 C C . PHE A 1 3 ? 14.096 -1.476 5.765 1.00 0.00 3 PHE A C 9
ATOM 2688 O O . PHE A 1 3 ? 13.564 -0.514 5.209 1.00 0.00 3 PHE A O 9
ATOM 2705 N N . GLY A 1 4 ? 15.411 -1.619 5.868 1.00 0.00 4 GLY A N 9
ATOM 2706 C CA . GLY A 1 4 ? 16.318 -0.624 5.314 1.00 0.00 4 GLY A CA 9
ATOM 2707 C C . GLY A 1 4 ? 16.054 -0.413 3.827 1.00 0.00 4 GLY A C 9
ATOM 2708 O O . GLY A 1 4 ? 16.200 0.695 3.315 1.00 0.00 4 GLY A O 9
ATOM 2712 N N . ALA A 1 5 ? 15.655 -1.479 3.142 1.00 0.00 5 ALA A N 9
ATOM 2713 C CA . ALA A 1 5 ? 15.367 -1.400 1.714 1.00 0.00 5 ALA A CA 9
ATOM 2714 C C . ALA A 1 5 ? 14.117 -0.563 1.460 1.00 0.00 5 ALA A C 9
ATOM 2715 O O . ALA A 1 5 ? 14.105 0.297 0.581 1.00 0.00 5 ALA A O 9
ATOM 2722 N N . ILE A 1 6 ? 13.066 -0.822 2.233 1.00 0.00 6 ILE A N 9
ATOM 2723 C CA . ILE A 1 6 ? 11.817 -0.085 2.075 1.00 0.00 6 ILE A CA 9
ATOM 2724 C C . ILE A 1 6 ? 12.026 1.402 2.347 1.00 0.00 6 ILE A C 9
ATOM 2725 O O . ILE A 1 6 ? 11.649 2.248 1.536 1.00 0.00 6 ILE A O 9
ATOM 2741 N N . ALA A 1 7 ? 12.624 1.716 3.492 1.00 0.00 7 ALA A N 9
ATOM 2742 C CA . ALA A 1 7 ? 12.873 3.105 3.856 1.00 0.00 7 ALA A CA 9
ATOM 2743 C C . ALA A 1 7 ? 13.869 3.744 2.890 1.00 0.00 7 ALA A C 9
ATOM 2744 O O . ALA A 1 7 ? 13.690 4.882 2.457 1.00 0.00 7 ALA A O 9
ATOM 2751 N N . GLY A 1 8 ? 14.917 3.002 2.551 1.00 0.00 8 GLY A N 9
ATOM 2752 C CA . GLY A 1 8 ? 15.927 3.508 1.633 1.00 0.00 8 GLY A CA 9
ATOM 2753 C C . GLY A 1 8 ? 15.311 3.781 0.272 1.00 0.00 8 GLY A C 9
ATOM 2754 O O . GLY A 1 8 ? 15.681 4.738 -0.398 1.00 0.00 8 GLY A O 9
ATOM 2758 N N . PHE A 1 9 ? 14.368 2.933 -0.124 1.00 0.00 9 PHE A N 9
ATOM 2759 C CA . PHE A 1 9 ? 13.704 3.092 -1.404 1.00 0.00 9 PHE A CA 9
ATOM 2760 C C . PHE A 1 9 ? 12.934 4.410 -1.454 1.00 0.00 9 PHE A C 9
ATOM 2761 O O . PHE A 1 9 ? 12.977 5.131 -2.445 1.00 0.00 9 PHE A O 9
ATOM 2778 N N . ILE A 1 10 ? 12.229 4.709 -0.384 1.00 0.00 10 ILE A N 9
ATOM 2779 C CA . ILE A 1 10 ? 11.441 5.931 -0.325 1.00 0.00 10 ILE A CA 9
ATOM 2780 C C . ILE A 1 10 ? 12.340 7.156 -0.302 1.00 0.00 10 ILE A C 9
ATOM 2781 O O . ILE A 1 10 ? 11.924 8.240 -0.705 1.00 0.00 10 ILE A O 9
ATOM 2797 N N . GLU A 1 11 ? 13.551 6.995 0.221 1.00 0.00 11 GLU A N 9
ATOM 2798 C CA . GLU A 1 11 ? 14.482 8.116 0.332 1.00 0.00 11 GLU A CA 9
ATOM 2799 C C . GLU A 1 11 ? 15.354 8.265 -0.905 1.00 0.00 11 GLU A C 9
ATOM 2800 O O . GLU A 1 11 ? 15.485 9.362 -1.440 1.00 0.00 11 GLU A O 9
ATOM 2812 N N . GLY A 1 12 ? 15.970 7.171 -1.334 1.00 0.00 12 GLY A N 9
ATOM 2813 C CA . GLY A 1 12 ? 16.863 7.193 -2.494 1.00 0.00 12 GLY A CA 9
ATOM 2814 C C . GLY A 1 12 ? 16.326 6.370 -3.648 1.00 0.00 12 GLY A C 9
ATOM 2815 O O . GLY A 1 12 ? 17.098 5.817 -4.429 1.00 0.00 12 GLY A O 9
ATOM 2819 N N . GLY A 1 13 ? 15.004 6.313 -3.774 1.00 0.00 13 GLY A N 9
ATOM 2820 C CA . GLY A 1 13 ? 14.393 5.572 -4.874 1.00 0.00 13 GLY A CA 9
ATOM 2821 C C . GLY A 1 13 ? 15.062 4.217 -5.079 1.00 0.00 13 GLY A C 9
ATOM 2822 O O . GLY A 1 13 ? 15.499 3.574 -4.134 1.00 0.00 13 GLY A O 9
ATOM 2826 N N . TRP A 1 14 ? 15.146 3.794 -6.327 1.00 0.00 14 TRP A N 9
ATOM 2827 C CA . TRP A 1 14 ? 15.765 2.514 -6.642 1.00 0.00 14 TRP A CA 9
ATOM 2828 C C . TRP A 1 14 ? 17.133 2.381 -5.977 1.00 0.00 14 TRP A C 9
ATOM 2829 O O . TRP A 1 14 ? 17.348 1.492 -5.150 1.00 0.00 14 TRP A O 9
ATOM 2850 N N . THR A 1 15 ? 18.060 3.256 -6.345 1.00 0.00 15 THR A N 9
ATOM 2851 C CA . THR A 1 15 ? 19.403 3.212 -5.784 1.00 0.00 15 THR A CA 9
ATOM 2852 C C . THR A 1 15 ? 19.356 3.136 -4.264 1.00 0.00 15 THR A C 9
ATOM 2853 O O . THR A 1 15 ? 20.183 2.474 -3.640 1.00 0.00 15 THR A O 9
ATOM 2864 N N . GLY A 1 16 ? 18.376 3.807 -3.675 1.00 0.00 16 GLY A N 9
ATOM 2865 C CA . GLY A 1 16 ? 18.224 3.805 -2.229 1.00 0.00 16 GLY A CA 9
ATOM 2866 C C . GLY A 1 16 ? 17.876 2.410 -1.727 1.00 0.00 16 GLY A C 9
ATOM 2867 O O . GLY A 1 16 ? 18.344 1.983 -0.672 1.00 0.00 16 GLY A O 9
ATOM 2871 N N . MET A 1 17 ? 17.058 1.704 -2.494 1.00 0.00 17 MET A N 9
ATOM 2872 C CA . MET A 1 17 ? 16.660 0.354 -2.117 1.00 0.00 17 MET A CA 9
ATOM 2873 C C . MET A 1 17 ? 17.878 -0.557 -2.032 1.00 0.00 17 MET A C 9
ATOM 2874 O O . MET A 1 17 ? 17.983 -1.389 -1.127 1.00 0.00 17 MET A O 9
ATOM 2888 N N . ILE A 1 18 ? 18.787 -0.398 -2.985 1.00 0.00 18 ILE A N 9
ATOM 2889 C CA . ILE A 1 18 ? 19.995 -1.217 -3.023 1.00 0.00 18 ILE A CA 9
ATOM 2890 C C . ILE A 1 18 ? 20.837 -1.003 -1.776 1.00 0.00 18 ILE A C 9
ATOM 2891 O O . ILE A 1 18 ? 21.281 -1.964 -1.144 1.00 0.00 18 ILE A O 9
ATOM 2907 N N . ASP A 1 19 ? 21.066 0.256 -1.438 1.00 0.00 19 ASP A N 9
ATOM 2908 C CA . ASP A 1 19 ? 21.868 0.586 -0.266 1.00 0.00 19 ASP A CA 9
ATOM 2909 C C . ASP A 1 19 ? 21.229 0.027 1.000 1.00 0.00 19 ASP A C 9
ATOM 2910 O O . ASP A 1 19 ? 21.918 -0.512 1.862 1.00 0.00 19 ASP A O 9
ATOM 2919 N N . GLY A 1 20 ? 19.912 0.158 1.110 1.00 0.00 20 GLY A N 9
ATOM 2920 C CA . GLY A 1 20 ? 19.201 -0.337 2.280 1.00 0.00 20 GLY A CA 9
ATOM 2921 C C . GLY A 1 20 ? 19.327 -1.850 2.407 1.00 0.00 20 GLY A C 9
ATOM 2922 O O . GLY A 1 20 ? 19.445 -2.379 3.513 1.00 0.00 20 GLY A O 9
ATOM 2926 N N . TRP A 1 21 ? 19.309 -2.541 1.274 1.00 0.00 21 TRP A N 9
ATOM 2927 C CA . TRP A 1 21 ? 19.428 -3.995 1.277 1.00 0.00 21 TRP A CA 9
ATOM 2928 C C . TRP A 1 21 ? 20.771 -4.420 1.862 1.00 0.00 21 TRP A C 9
ATOM 2929 O O . TRP A 1 21 ? 20.838 -5.333 2.683 1.00 0.00 21 TRP A O 9
ATOM 2950 N N . TYR A 1 22 ? 21.839 -3.763 1.427 1.00 0.00 22 TYR A N 9
ATOM 2951 C CA . TYR A 1 22 ? 23.175 -4.093 1.914 1.00 0.00 22 TYR A CA 9
ATOM 2952 C C . TYR A 1 22 ? 23.373 -3.579 3.335 1.00 0.00 22 TYR A C 9
ATOM 2953 O O . TYR A 1 22 ? 24.063 -4.203 4.139 1.00 0.00 22 TYR A O 9
ATOM 2971 N N . GLY A 1 23 ? 22.766 -2.438 3.637 1.00 0.00 23 GLY A N 9
ATOM 2972 C CA . GLY A 1 23 ? 22.883 -1.850 4.963 1.00 0.00 23 GLY A CA 9
ATOM 2973 C C . GLY A 1 23 ? 24.278 -1.280 5.178 1.00 0.00 23 GLY A C 9
ATOM 2974 O O . GLY A 1 23 ? 24.587 -0.758 6.249 1.00 0.00 23 GLY A O 9
ATOM 2978 N N . SER A 1 24 ? 25.121 -1.386 4.154 1.00 0.00 24 SER A N 9
ATOM 2979 C CA . SER A 1 24 ? 26.486 -0.879 4.244 1.00 0.00 24 SER A CA 9
ATOM 2980 C C . SER A 1 24 ? 27.108 -0.763 2.857 1.00 0.00 24 SER A C 9
ATOM 2981 O O . SER A 1 24 ? 28.006 0.046 2.699 1.00 0.00 24 SER A O 9
ATOM 2989 N N . GLY A 1 1 ? 18.745 -4.129 5.479 1.00 0.00 1 GLY A N 10
ATOM 2990 C CA . GLY A 1 1 ? 17.971 -5.387 5.287 1.00 0.00 1 GLY A CA 10
ATOM 2991 C C . GLY A 1 1 ? 16.666 -5.074 4.571 1.00 0.00 1 GLY A C 10
ATOM 2992 O O . GLY A 1 1 ? 16.605 -4.179 3.729 1.00 0.00 1 GLY A O 10
ATOM 2998 N N . LEU A 1 2 ? 15.626 -5.825 4.905 1.00 0.00 2 LEU A N 10
ATOM 2999 C CA . LEU A 1 2 ? 14.331 -5.628 4.282 1.00 0.00 2 LEU A CA 10
ATOM 3000 C C . LEU A 1 2 ? 13.752 -4.266 4.639 1.00 0.00 2 LEU A C 10
ATOM 3001 O O . LEU A 1 2 ? 13.304 -3.525 3.765 1.00 0.00 2 LEU A O 10
ATOM 3017 N N . PHE A 1 3 ? 13.748 -3.944 5.924 1.00 0.00 3 PHE A N 10
ATOM 3018 C CA . PHE A 1 3 ? 13.205 -2.672 6.376 1.00 0.00 3 PHE A CA 10
ATOM 3019 C C . PHE A 1 3 ? 14.018 -1.509 5.812 1.00 0.00 3 PHE A C 10
ATOM 3020 O O . PHE A 1 3 ? 13.459 -0.544 5.291 1.00 0.00 3 PHE A O 10
ATOM 3037 N N . GLY A 1 4 ? 15.336 -1.607 5.927 1.00 0.00 4 GLY A N 10
ATOM 3038 C CA . GLY A 1 4 ? 16.210 -0.553 5.429 1.00 0.00 4 GLY A CA 10
ATOM 3039 C C . GLY A 1 4 ? 15.980 -0.323 3.940 1.00 0.00 4 GLY A C 10
ATOM 3040 O O . GLY A 1 4 ? 16.097 0.801 3.454 1.00 0.00 4 GLY A O 10
ATOM 3044 N N . ALA A 1 5 ? 15.638 -1.393 3.226 1.00 0.00 5 ALA A N 10
ATOM 3045 C CA . ALA A 1 5 ? 15.383 -1.303 1.790 1.00 0.00 5 ALA A CA 10
ATOM 3046 C C . ALA A 1 5 ? 14.127 -0.482 1.517 1.00 0.00 5 ALA A C 10
ATOM 3047 O O . ALA A 1 5 ? 14.126 0.393 0.652 1.00 0.00 5 ALA A O 10
ATOM 3054 N N . ILE A 1 6 ? 13.062 -0.769 2.259 1.00 0.00 6 ILE A N 10
ATOM 3055 C CA . ILE A 1 6 ? 11.805 -0.049 2.081 1.00 0.00 6 ILE A CA 10
ATOM 3056 C C . ILE A 1 6 ? 11.994 1.442 2.349 1.00 0.00 6 ILE A C 10
ATOM 3057 O O . ILE A 1 6 ? 11.604 2.282 1.537 1.00 0.00 6 ILE A O 10
ATOM 3073 N N . ALA A 1 7 ? 12.591 1.765 3.490 1.00 0.00 7 ALA A N 10
ATOM 3074 C CA . ALA A 1 7 ? 12.821 3.159 3.852 1.00 0.00 7 ALA A CA 10
ATOM 3075 C C . ALA A 1 7 ? 13.830 3.800 2.906 1.00 0.00 7 ALA A C 10
ATOM 3076 O O . ALA A 1 7 ? 13.651 4.937 2.468 1.00 0.00 7 ALA A O 10
ATOM 3083 N N . GLY A 1 8 ? 14.890 3.065 2.588 1.00 0.00 8 GLY A N 10
ATOM 3084 C CA . GLY A 1 8 ? 15.914 3.576 1.691 1.00 0.00 8 GLY A CA 10
ATOM 3085 C C . GLY A 1 8 ? 15.332 3.814 0.310 1.00 0.00 8 GLY A C 10
ATOM 3086 O O . GLY A 1 8 ? 15.727 4.744 -0.382 1.00 0.00 8 GLY A O 10
ATOM 3090 N N . PHE A 1 9 ? 14.386 2.967 -0.080 1.00 0.00 9 PHE A N 10
ATOM 3091 C CA . PHE A 1 9 ? 13.754 3.094 -1.381 1.00 0.00 9 PHE A CA 10
ATOM 3092 C C . PHE A 1 9 ? 12.952 4.394 -1.464 1.00 0.00 9 PHE A C 10
ATOM 3093 O O . PHE A 1 9 ? 13.011 5.111 -2.455 1.00 0.00 9 PHE A O 10
ATOM 3110 N N . ILE A 1 10 ? 12.206 4.680 -0.417 1.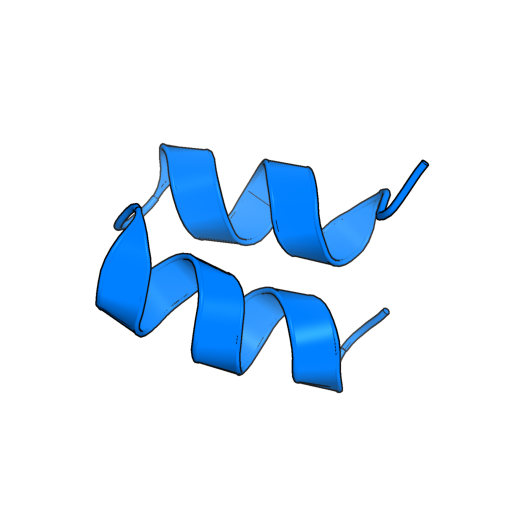00 0.00 10 ILE A N 10
ATOM 3111 C CA . ILE A 1 10 ? 11.390 5.881 -0.391 1.00 0.00 10 ILE A CA 10
ATOM 3112 C C . ILE A 1 10 ? 12.256 7.129 -0.360 1.00 0.00 10 ILE A C 10
ATOM 3113 O O . ILE A 1 10 ? 11.832 8.197 -0.799 1.00 0.00 10 ILE A O 10
ATOM 3129 N N . GLU A 1 11 ? 13.460 7.004 0.185 1.00 0.00 11 GLU A N 10
ATOM 3130 C CA . GLU A 1 11 ? 14.368 8.146 0.298 1.00 0.00 11 GLU A CA 10
ATOM 3131 C C . GLU A 1 11 ? 15.296 8.267 -0.905 1.00 0.00 11 GLU A C 10
ATOM 3132 O O . GLU A 1 11 ? 15.448 9.352 -1.465 1.00 0.00 11 GLU A O 10
ATOM 3144 N N . GLY A 1 12 ? 15.926 7.160 -1.288 1.00 0.00 12 GLY A N 10
ATOM 3145 C CA . GLY A 1 12 ? 16.867 7.157 -2.411 1.00 0.00 12 GLY A CA 10
ATOM 3146 C C . GLY A 1 12 ? 16.346 6.347 -3.589 1.00 0.00 12 GLY A C 10
ATOM 3147 O O . GLY A 1 12 ? 17.131 5.793 -4.358 1.00 0.00 12 GLY A O 10
ATOM 3151 N N . GLY A 1 13 ? 15.025 6.300 -3.747 1.00 0.00 13 GLY A N 10
ATOM 3152 C CA . GLY A 1 13 ? 14.436 5.574 -4.868 1.00 0.00 13 GLY A CA 10
ATOM 3153 C C . GLY A 1 13 ? 15.105 4.220 -5.069 1.00 0.00 13 GLY A C 10
ATOM 3154 O O . GLY A 1 13 ? 15.535 3.573 -4.122 1.00 0.00 13 GLY A O 10
ATOM 3158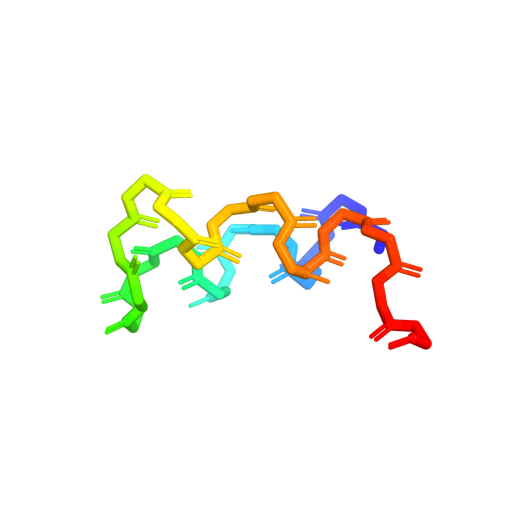 N N . TRP A 1 14 ? 15.199 3.799 -6.316 1.00 0.00 14 TRP A N 10
ATOM 3159 C CA . TRP A 1 14 ? 15.819 2.521 -6.628 1.00 0.00 14 TRP A CA 10
ATOM 3160 C C . TRP A 1 14 ? 17.191 2.389 -5.961 1.00 0.00 14 TRP A C 10
ATOM 3161 O O . TRP A 1 14 ? 17.411 1.494 -5.137 1.00 0.00 14 TRP A O 10
ATOM 3182 N N . THR A 1 15 ? 18.112 3.275 -6.324 1.00 0.00 15 THR A N 10
ATO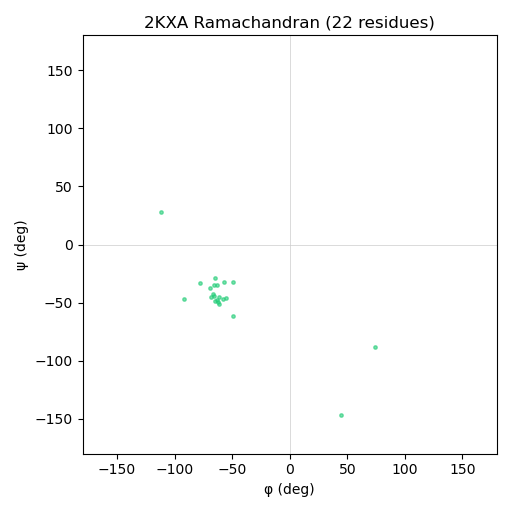M 3183 C CA . THR A 1 15 ? 19.457 3.236 -5.767 1.00 0.00 15 THR A CA 10
ATOM 3184 C C . THR A 1 15 ? 19.410 3.131 -4.250 1.00 0.00 15 THR A C 10
ATOM 3185 O O . THR A 1 15 ? 20.284 2.516 -3.636 1.00 0.00 15 THR A O 10
ATOM 3196 N N . GLY A 1 16 ? 18.388 3.728 -3.654 1.00 0.00 16 GLY A N 10
ATOM 3197 C CA . GLY A 1 16 ? 18.233 3.698 -2.211 1.00 0.00 16 GLY A CA 10
ATOM 3198 C C . GLY A 1 16 ? 17.849 2.302 -1.732 1.00 0.00 16 GLY A C 10
ATOM 3199 O O . GLY A 1 16 ? 18.275 1.860 -0.666 1.00 0.00 16 GLY A O 10
ATOM 3203 N N . MET A 1 17 ? 17.039 1.614 -2.527 1.00 0.00 17 MET A N 10
ATOM 3204 C CA . MET A 1 17 ? 16.602 0.270 -2.175 1.00 0.00 17 MET A CA 10
ATOM 3205 C C . MET A 1 17 ? 17.801 -0.655 -2.003 1.00 0.00 17 MET A C 10
ATOM 3206 O O . MET A 1 17 ? 17.872 -1.422 -1.042 1.00 0.00 17 MET A O 10
ATOM 3220 N N . ILE A 1 18 ? 18.738 -0.575 -2.944 1.00 0.00 18 ILE A N 10
ATOM 3221 C CA . ILE A 1 18 ? 19.932 -1.416 -2.887 1.00 0.00 18 ILE A CA 10
ATOM 3222 C C . ILE A 1 18 ? 20.774 -1.088 -1.657 1.00 0.00 18 ILE A C 10
ATOM 3223 O O . ILE A 1 18 ? 21.154 -1.977 -0.897 1.00 0.00 18 ILE A O 10
ATOM 3239 N N . ASP A 1 19 ? 21.068 0.194 -1.470 1.00 0.00 19 ASP A N 10
ATOM 3240 C CA . ASP A 1 19 ? 21.868 0.623 -0.330 1.00 0.00 19 ASP A CA 10
ATOM 3241 C C . ASP A 1 19 ? 21.281 0.090 0.972 1.00 0.00 19 ASP A C 10
ATOM 3242 O O . ASP A 1 19 ? 22.011 -0.358 1.853 1.00 0.00 19 ASP A O 10
ATOM 3251 N N . GLY A 1 20 ? 19.959 0.143 1.090 1.00 0.00 20 GLY A N 10
ATOM 3252 C CA . GLY A 1 20 ? 19.289 -0.334 2.293 1.00 0.00 20 GLY A CA 10
ATOM 3253 C C . GLY A 1 20 ? 19.381 -1.852 2.411 1.00 0.00 20 GLY A C 10
ATOM 3254 O O . GLY A 1 20 ? 19.483 -2.390 3.514 1.00 0.00 20 GLY A O 10
ATOM 3258 N N . TRP A 1 21 ? 19.348 -2.536 1.274 1.00 0.00 21 TRP A N 10
ATOM 3259 C CA . TRP A 1 21 ? 19.431 -3.992 1.269 1.00 0.00 21 TRP A CA 10
ATOM 3260 C C . TRP A 1 21 ? 20.776 -4.454 1.827 1.00 0.00 21 TRP A C 10
ATOM 3261 O O . TRP A 1 21 ? 20.831 -5.335 2.685 1.00 0.00 21 TRP A O 10
ATOM 3282 N N . TYR A 1 22 ? 21.856 -3.863 1.330 1.00 0.00 22 TYR A N 10
ATOM 3283 C CA . TYR A 1 22 ? 23.191 -4.234 1.784 1.00 0.00 22 TYR A CA 10
ATOM 3284 C C . TYR A 1 22 ? 23.458 -3.678 3.176 1.00 0.00 22 TYR A C 10
ATOM 3285 O O . TYR A 1 22 ? 24.193 -4.277 3.962 1.00 0.00 22 TYR A O 10
ATOM 3303 N N . GLY A 1 23 ? 22.859 -2.531 3.477 1.00 0.00 23 GLY A N 10
ATOM 3304 C CA . GLY A 1 23 ? 23.043 -1.905 4.777 1.00 0.00 23 GLY A CA 10
ATOM 3305 C C . GLY A 1 23 ? 24.441 -1.311 4.893 1.00 0.00 23 GLY A C 10
ATOM 3306 O O . GLY A 1 23 ? 24.603 -0.093 4.978 1.00 0.00 23 GLY A O 10
ATOM 3310 N N . SER A 1 24 ? 25.449 -2.176 4.891 1.00 0.00 24 SER A N 10
ATOM 3311 C CA . SER A 1 24 ? 26.831 -1.724 4.996 1.00 0.00 24 SER A CA 10
ATOM 3312 C C . SER A 1 24 ? 27.007 -0.812 6.208 1.00 0.00 24 SER A C 10
ATOM 3313 O O . SER A 1 24 ? 27.184 0.378 6.009 1.00 0.00 24 SER A O 10
#

Organism: NCBI:txid83206

Solvent-accessible surface area: 2049 Å² total; per-residue (Å²): 54,116,169,32,7,94,53,15,100,132,154,38,32,180,104,8,70,75,89,13,148,169,42,155

Foldseek 3Di:
DCVQLVVLCVVVNPVRNVCRVVVD

Secondary structure (DSSP, 8-state):
-HHHHHHHHHHHHHHHHHHHHH--

InterPro domains:
  IPR000149 Haemagglutinin, influenzavirus A [PR00330] (21-44)
  IPR000149 Haemagglutinin, influenzavirus A [PR00330] (67-85)
  IPR000149 Haemagglutinin, influenzavirus A [PR00330] (107-122)
  IPR000149 Haemagglutinin, influenzavirus A [PR00330] (191-209)
  IPR000149 Haemagglutinin, influenzavirus A [PR00330] (229-246)
  IPR000149 Haemagglutinin, influenzavirus A [PR00330] (248-268)
  IPR000149 Haemagglutinin, influenzavirus A [PR00330] (308-324)
  IPR000149 Haemagglutinin, influenzavirus A [PR00330] (328-342)
  IPR001364 Haemagglutinin, influenzavirus A/B [MF_04072] (2-566)
  IPR001364 Haemagglutinin, influenzavirus A/B [PF00509] (20-566)
  IPR001364 Haemagglutinin, influenzavirus A/B [PR00329] (21-44)
  IPR001364 Haemagglutinin, influenzavirus A/B [PR00329] (308-324)
  IPR001364 Haemagglutinin, influenzavirus A/B [PR00329] (328-342)
  IPR001364 Haemagglutinin, influenzavirus A/B [PR00329] (379-402)
  IPR001364 Haemagglutinin, influenzavirus A/B [PR00329] (418-439)
  IPR001364 Haemagglutinin, influenzavirus A/B [PR00329] (481-499)
  IPR008980 Viral capsid/haemagglutinin protein [SSF49818] (17-344)
  IPR013828 Haemagglutinin, HA1 chain, alpha/beta domain superfamily [G3DSA:3.90.209.20] (59-290)

Radius of gyration: 6.49 Å; Cα contacts (8 Å, |Δi|>4): 38; chains: 1; bounding box: 15×14×13 Å

Nearest PDB structures (foldseek):
  2kxa-assembly1_A  TM=1.037E+00  e=2.437E-03  Influenza A virus (A/swine/Scotland/410440/94(H1N2))
  2lwa-assembly1_A  TM=9.820E-01  e=7.943E-03  Influenza A virus (A/Hong Kong/1035/1998(H1N1))
  2kxa-assembly1_A  TM=1.008E+00  e=2.437E-03  Influenza A virus (A/swine/Scotland/410440/94(H1N2))
  2lwa-assembly1_A  TM=9.892E-01  e=7.943E-03  Influenza A virus (A/Hong Kong/1035/1998(H1N1))
  2kxa-assembly1_A  TM=1.010E+00  e=2.437E-03  Influenza A virus (A/swine/Scotland/410440/94(H1N2))

Sequence (24 aa):
GLFGAIAGFIEGGWTGMIDGWYGSGLFGAIAGFIEGGWTGMIDGWYGSGLFGAIAGFIEGGWTGMIDGWYGSGLFGAIAGFIEGGWTGMIDGWYGSGLFGAIAGFIEGGWTGMIDGWYGSGLFGAIAGFIEGGWTGMIDGWYGSGLFGAIAGFIEGGWTGMIDGWYGSGLFGAIAGFIEGGWTGMIDGWYGSGLFGAIAGFIEGGWTGMIDGWYGSGLFGAIAGFIEGGWTGMIDGWYGS